Protein AF-0000000077125993 (afdb_homodimer)

Solvent-accessible surface area (backbone atoms only — not comparable to full-atom values): 19735 Å² total; per-residue (Å²): 126,77,88,78,58,48,23,68,82,84,68,57,76,62,86,53,56,65,80,45,75,46,83,75,41,81,55,100,73,42,36,28,30,33,31,35,30,39,44,97,86,65,50,74,44,76,48,52,32,36,39,35,56,23,31,24,35,32,53,35,39,53,91,68,21,32,48,32,28,38,33,70,31,74,58,54,29,46,66,29,71,29,48,43,58,41,70,23,38,55,98,49,50,56,52,58,33,35,45,51,40,39,21,27,71,63,11,33,40,57,77,40,69,43,74,76,48,68,31,36,37,63,49,83,28,31,41,29,41,41,29,35,24,40,30,30,70,57,42,83,53,76,62,50,67,55,97,84,57,70,67,46,72,44,77,38,45,39,91,47,41,62,62,58,32,70,38,79,66,38,36,46,66,34,35,39,51,50,42,50,39,42,74,70,64,73,86,127,75,88,78,56,48,22,68,81,85,68,56,76,62,86,53,57,65,79,46,76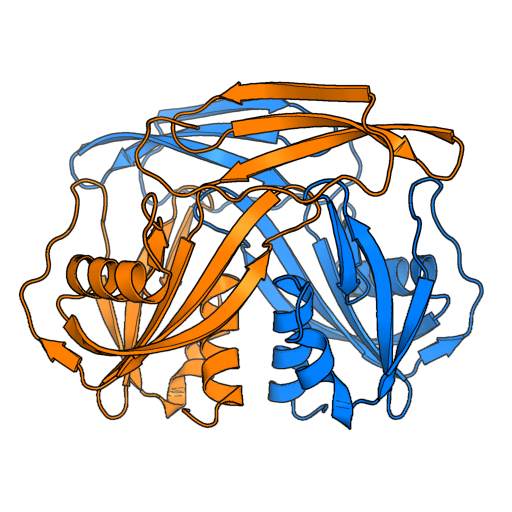,46,81,76,41,83,56,99,72,42,37,28,31,34,32,35,31,40,44,98,86,67,51,74,45,76,49,53,32,36,38,35,56,23,32,23,36,34,51,35,41,52,90,66,22,32,49,31,28,37,34,69,31,75,57,53,29,45,67,29,69,31,48,43,58,44,73,23,38,56,97,49,50,57,52,59,33,34,47,52,39,38,21,28,70,64,11,33,40,56,77,39,69,44,76,77,48,69,31,36,36,64,49,85,28,31,40,30,43,40,29,35,26,40,29,29,69,57,43,83,54,76,60,51,68,54,97,84,56,71,68,48,73,44,77,38,45,39,90,47,42,64,63,57,32,70,39,81,65,38,36,45,67,36,35,39,50,49,42,50,40,42,76,71,64,73,86

Organism: Haloquadratum walsbyi (strain DSM 16790 / HBSQ001) (NCBI:txid362976)

Structure (mmCIF, N/CA/C/O backbone):
data_AF-0000000077125993-model_v1
#
loop_
_entity.id
_entity.type
_entity.pdbx_description
1 polymer 'NUDIX family hydrolase'
#
loop_
_atom_site.group_PDB
_atom_site.id
_atom_site.type_symbol
_atom_site.label_atom_id
_atom_site.label_alt_id
_atom_site.label_comp_id
_atom_site.label_asym_id
_atom_site.label_entity_id
_atom_site.label_seq_id
_atom_site.pdbx_PDB_ins_code
_atom_site.Cartn_x
_atom_site.Cartn_y
_atom_site.Cartn_z
_atom_site.occupancy
_atom_site.B_iso_or_equiv
_atom_site.auth_seq_id
_atom_site.auth_comp_id
_atom_site.auth_asym_id
_atom_site.auth_atom_id
_atom_site.pdbx_PDB_model_num
ATOM 1 N N . MET A 1 1 ? 17.641 -2.154 16.875 1 40.84 1 MET A N 1
ATOM 2 C CA . MET A 1 1 ? 16.422 -1.355 17.031 1 40.84 1 MET A CA 1
ATOM 3 C C . MET A 1 1 ? 16.703 0.111 16.703 1 40.84 1 MET A C 1
ATOM 5 O O . MET A 1 1 ? 17.688 0.68 17.172 1 40.84 1 MET A O 1
ATOM 9 N N . ASN A 1 2 ? 16.25 0.574 15.516 1 52.91 2 ASN A N 1
ATOM 10 C CA . ASN A 1 2 ? 16.562 1.926 15.07 1 52.91 2 ASN A CA 1
ATOM 11 C C . ASN A 1 2 ? 16.234 2.963 16.125 1 52.91 2 ASN A C 1
ATOM 13 O O . ASN A 1 2 ? 15.18 2.875 16.781 1 52.91 2 ASN A O 1
ATOM 17 N N . GLU A 1 3 ? 17.094 3.482 16.812 1 70.12 3 GLU A N 1
ATOM 18 C CA . GLU A 1 3 ? 17.031 4.418 17.938 1 70.12 3 GLU A CA 1
ATOM 19 C C . GLU A 1 3 ? 16.328 5.711 17.516 1 70.12 3 GLU A C 1
ATOM 21 O O . GLU A 1 3 ? 16.547 6.762 18.125 1 70.12 3 GLU A O 1
ATOM 26 N N . ASP A 1 4 ? 15.406 5.656 16.5 1 89.69 4 ASP A N 1
ATOM 27 C CA . ASP A 1 4 ? 14.82 6.898 16.016 1 89.69 4 ASP A CA 1
ATOM 28 C C . ASP A 1 4 ? 13.438 7.121 16.609 1 89.69 4 ASP A C 1
ATOM 30 O O . ASP A 1 4 ? 12.711 8.031 16.203 1 89.69 4 ASP A O 1
ATOM 34 N N . GLY A 1 5 ? 12.992 6.227 17.594 1 95.69 5 GLY A N 1
ATOM 35 C CA . GLY A 1 5 ? 11.742 6.383 18.328 1 95.69 5 GLY A CA 1
ATOM 36 C C . GLY A 1 5 ? 10.531 5.867 17.578 1 95.69 5 GLY A C 1
ATOM 37 O O . GLY A 1 5 ? 9.406 5.984 18.047 1 95.69 5 GLY A O 1
ATOM 38 N N . ARG A 1 6 ? 10.766 5.305 16.516 1 98.12 6 ARG A N 1
ATOM 39 C CA . ARG A 1 6 ? 9.672 4.797 15.68 1 98.12 6 ARG A CA 1
ATOM 40 C C . ARG A 1 6 ? 9.531 3.287 15.828 1 98.12 6 ARG A C 1
ATOM 42 O O . ARG A 1 6 ? 10.5 2.596 16.156 1 98.12 6 ARG A O 1
ATOM 49 N N . ARG A 1 7 ? 8.305 2.789 15.641 1 98.31 7 ARG A N 1
ATOM 50 C CA . ARG A 1 7 ? 8.023 1.36 15.742 1 98.31 7 ARG A CA 1
ATOM 51 C C . ARG A 1 7 ? 8.328 0.649 14.43 1 98.31 7 ARG A C 1
ATOM 53 O O . ARG A 1 7 ? 7.902 1.099 13.359 1 98.31 7 ARG A O 1
ATOM 60 N N . TYR A 1 8 ? 9.086 -0.345 14.484 1 97.94 8 TYR A N 1
ATOM 61 C CA . TYR A 1 8 ? 9.305 -1.291 13.398 1 97.94 8 TYR A CA 1
ATOM 62 C C . TYR A 1 8 ? 8.844 -2.689 13.789 1 97.94 8 TYR A C 1
ATOM 64 O O . TYR A 1 8 ? 8.844 -3.041 14.977 1 97.94 8 TYR A O 1
ATOM 72 N N . GLU A 1 9 ? 8.492 -3.432 12.836 1 97.62 9 GLU A N 1
ATOM 73 C CA . GLU A 1 9 ? 7.902 -4.73 13.148 1 97.62 9 GLU A CA 1
ATOM 74 C C . GLU A 1 9 ? 8.945 -5.844 13.078 1 97.62 9 GLU A C 1
ATOM 76 O O . GLU A 1 9 ? 9.797 -5.844 12.18 1 97.62 9 GLU A O 1
ATOM 81 N N . SER A 1 10 ? 8.789 -6.73 14.039 1 97 10 SER A N 1
ATOM 82 C CA . SER A 1 10 ? 9.609 -7.938 13.969 1 97 10 SER A CA 1
ATOM 83 C C . SER A 1 10 ? 9.055 -8.914 12.93 1 97 10 SER A C 1
ATOM 85 O O . SER A 1 10 ? 7.844 -9 12.727 1 97 10 SER A O 1
ATOM 87 N N . LEU A 1 11 ? 9.961 -9.633 12.328 1 98.12 11 LEU A N 1
ATOM 88 C CA . LEU A 1 11 ? 9.555 -10.633 11.352 1 98.12 11 LEU A CA 1
ATOM 89 C C . LEU A 1 11 ? 9.555 -12.031 11.969 1 98.12 11 LEU A C 1
ATOM 91 O O . LEU A 1 11 ? 10.367 -12.32 12.844 1 98.12 11 LEU A O 1
ATOM 95 N N . SER A 1 12 ? 8.68 -12.875 11.445 1 97.25 12 SER A N 1
ATOM 96 C CA . SER A 1 12 ? 8.648 -14.266 11.883 1 97.25 12 SER A CA 1
ATOM 97 C C . SER A 1 12 ? 9.875 -15.031 11.383 1 97.25 12 SER A C 1
ATOM 99 O O . SER A 1 12 ? 10.625 -14.523 10.547 1 97.25 12 SER A O 1
ATOM 101 N N . ALA A 1 13 ? 10.023 -16.266 11.961 1 98 13 ALA A N 1
ATOM 102 C CA . ALA A 1 13 ? 11.062 -17.141 11.422 1 98 13 ALA A CA 1
ATOM 103 C C . ALA A 1 13 ? 10.82 -17.438 9.945 1 98 13 ALA A C 1
ATOM 105 O O . ALA A 1 13 ? 9.68 -17.672 9.531 1 98 13 ALA A O 1
ATOM 106 N N . PRO A 1 14 ? 11.883 -17.391 9.195 1 98.56 14 PRO A N 1
ATOM 107 C CA . PRO A 1 14 ? 11.695 -17.609 7.762 1 98.56 14 PRO A CA 1
ATOM 108 C C . PRO A 1 14 ? 11.312 -19.047 7.43 1 98.56 14 PRO A C 1
ATOM 110 O O . PRO A 1 14 ? 11.836 -19.984 8.039 1 98.56 14 PRO A O 1
ATOM 113 N N . GLU A 1 15 ? 10.367 -19.203 6.543 1 98.19 15 GLU A N 1
ATOM 114 C CA . GLU A 1 15 ? 10.016 -20.516 6.023 1 98.19 15 GLU A CA 1
ATOM 115 C C . GLU A 1 15 ? 11.078 -21.047 5.066 1 98.19 15 GLU A C 1
ATOM 117 O O . GLU A 1 15 ? 11.32 -22.25 4.996 1 98.19 15 GLU A O 1
ATOM 122 N N . TRP A 1 16 ? 11.594 -20.188 4.238 1 98.5 16 TRP A N 1
ATOM 123 C CA . TRP A 1 16 ? 12.719 -20.484 3.363 1 98.5 16 TRP A CA 1
ATOM 124 C C . TRP A 1 16 ? 14.039 -20.062 3.998 1 98.5 16 TRP A C 1
ATOM 126 O O . TRP A 1 16 ? 14.148 -18.938 4.512 1 98.5 16 TRP A O 1
ATOM 136 N N . PRO A 1 17 ? 15.094 -20.859 3.928 1 98.56 17 PRO A N 1
ATOM 137 C CA . PRO A 1 17 ? 16.375 -20.5 4.555 1 98.56 17 PRO A CA 1
ATOM 138 C C . PRO A 1 17 ? 16.953 -19.188 4.012 1 98.56 17 PRO A C 1
ATOM 140 O O . PRO A 1 17 ? 16.891 -18.938 2.805 1 98.56 17 PRO A O 1
ATOM 143 N N . ILE A 1 18 ? 17.469 -18.406 4.859 1 98.75 18 ILE A N 1
ATOM 144 C CA . ILE A 1 18 ? 18.156 -17.172 4.523 1 98.75 18 ILE A CA 1
ATOM 145 C C . ILE A 1 18 ? 19.656 -17.328 4.797 1 98.75 18 ILE A C 1
ATOM 147 O O . ILE A 1 18 ? 20.062 -17.594 5.93 1 98.75 18 ILE A O 1
ATOM 151 N N . ARG A 1 19 ? 20.422 -17.094 3.834 1 98.62 19 ARG A N 1
ATOM 152 C CA . ARG A 1 19 ? 21.875 -17.25 3.961 1 98.62 19 ARG A CA 1
ATOM 153 C C . ARG A 1 19 ? 22.516 -16.016 4.582 1 98.62 19 ARG A C 1
ATOM 155 O O . ARG A 1 19 ? 23.484 -16.125 5.324 1 98.62 19 ARG A O 1
ATOM 162 N N . GLU A 1 20 ? 22.016 -14.953 4.207 1 98.31 20 GLU A N 1
ATOM 163 C CA . GLU A 1 20 ? 22.453 -13.68 4.777 1 98.31 20 GLU A CA 1
ATOM 164 C C . GLU A 1 20 ? 21.391 -12.602 4.605 1 98.31 20 GLU A C 1
ATOM 166 O O . GLU A 1 20 ? 20.562 -12.672 3.689 1 98.31 20 GLU A O 1
ATOM 171 N N . SER A 1 21 ? 21.359 -11.688 5.469 1 98.06 21 SER A N 1
ATOM 172 C CA . SER A 1 21 ? 20.547 -10.484 5.445 1 98.06 21 SER A CA 1
ATOM 173 C C . SER A 1 21 ? 21.391 -9.227 5.613 1 98.06 21 SER A C 1
ATOM 175 O O . SER A 1 21 ? 22.094 -9.078 6.613 1 98.06 21 SER A O 1
ATOM 177 N N . ILE A 1 22 ? 21.328 -8.32 4.602 1 98.19 22 ILE A N 1
ATOM 178 C CA . ILE A 1 22 ? 22.234 -7.176 4.578 1 98.19 22 ILE A CA 1
ATOM 179 C C . ILE A 1 22 ? 21.438 -5.887 4.414 1 98.19 22 ILE A C 1
ATOM 181 O O . ILE A 1 22 ? 20.656 -5.754 3.479 1 98.19 22 ILE A O 1
ATOM 185 N N . ALA A 1 23 ? 21.594 -4.961 5.363 1 98.06 23 ALA A N 1
ATOM 186 C CA . ALA A 1 23 ? 21.156 -3.58 5.168 1 98.06 23 ALA A CA 1
ATOM 187 C C . ALA A 1 23 ? 22.188 -2.795 4.355 1 98.06 23 ALA A C 1
ATOM 189 O O . ALA A 1 23 ? 23.344 -2.662 4.77 1 98.06 23 ALA A O 1
ATOM 190 N N . GLU A 1 24 ? 21.766 -2.25 3.172 1 97.38 24 GLU A N 1
ATOM 191 C CA . GLU A 1 24 ? 22.719 -1.653 2.24 1 97.38 24 GLU A CA 1
ATOM 192 C C . GLU A 1 24 ? 22.469 -0.157 2.078 1 97.38 24 GLU A C 1
ATOM 194 O O . GLU A 1 24 ? 23.344 0.58 1.628 1 97.38 24 GLU A O 1
ATOM 199 N N . TYR A 1 25 ? 21.375 0.275 2.391 1 98.12 25 TYR A N 1
ATOM 200 C CA . TYR A 1 25 ? 20.953 1.653 2.168 1 98.12 25 TYR A CA 1
ATOM 201 C C . TYR A 1 25 ? 20.219 2.203 3.381 1 98.12 25 TYR A C 1
ATOM 203 O O . TYR A 1 25 ? 19.016 1.967 3.545 1 98.12 25 TYR A O 1
ATOM 211 N N . GLU A 1 26 ? 20.875 2.938 4.215 1 96.88 26 GLU A N 1
ATOM 212 C CA . GLU A 1 26 ? 20.312 3.506 5.438 1 96.88 26 GLU A CA 1
ATOM 213 C C . GLU A 1 26 ? 20.062 5.004 5.281 1 96.88 26 GLU A C 1
ATOM 215 O O . GLU A 1 26 ? 20.984 5.773 5.031 1 96.88 26 GLU A O 1
ATOM 220 N N . THR A 1 27 ? 18.812 5.246 5.406 1 95.5 27 THR A N 1
ATOM 221 C CA . THR A 1 27 ? 18.438 6.648 5.352 1 95.5 27 THR A CA 1
ATOM 222 C C . THR A 1 27 ? 17.828 7.098 6.68 1 95.5 27 THR A C 1
ATOM 224 O O . THR A 1 27 ? 17.719 6.301 7.617 1 95.5 27 THR A O 1
ATOM 227 N N . GLY A 1 28 ? 17.531 8.328 6.855 1 92.31 28 GLY A N 1
ATOM 228 C CA . GLY A 1 28 ? 16.828 8.797 8.039 1 92.31 28 GLY A CA 1
ATOM 229 C C . GLY A 1 28 ? 15.344 8.492 8.008 1 92.31 28 GLY A C 1
ATOM 230 O O . GLY A 1 28 ? 14.648 8.633 9.023 1 92.31 28 GLY A O 1
ATOM 231 N N . TRP A 1 29 ? 14.867 7.938 6.902 1 97.12 29 TRP A N 1
ATOM 232 C CA . TRP A 1 29 ? 13.43 7.73 6.734 1 97.12 29 TRP A CA 1
ATOM 233 C C . TRP A 1 29 ? 13.117 6.25 6.555 1 97.12 29 TRP A C 1
ATOM 235 O O . TRP A 1 29 ? 12.188 5.727 7.18 1 97.12 29 TRP A O 1
ATOM 245 N N . TYR A 1 30 ? 13.891 5.551 5.695 1 98.25 30 TYR A N 1
ATOM 246 C CA . TYR A 1 30 ? 13.742 4.105 5.547 1 98.25 30 TYR A CA 1
ATOM 247 C C . TYR A 1 30 ? 15.094 3.438 5.336 1 98.25 30 TYR A C 1
ATOM 249 O O . TYR A 1 30 ? 16.094 4.105 5.043 1 98.25 30 TYR A O 1
ATOM 257 N N . THR A 1 31 ? 15.094 2.133 5.535 1 98.44 31 THR A N 1
ATOM 258 C CA . THR A 1 31 ? 16.281 1.317 5.289 1 98.44 31 THR A CA 1
ATOM 259 C C . THR A 1 31 ? 16.047 0.359 4.125 1 98.44 31 THR A C 1
ATOM 261 O O . THR A 1 31 ? 14.969 -0.22 4 1 98.44 31 THR A O 1
ATOM 264 N N . GLY A 1 32 ? 17.031 0.232 3.234 1 98.62 32 GLY A N 1
ATOM 265 C CA . GLY A 1 32 ? 17 -0.741 2.154 1 98.62 32 GLY A CA 1
ATOM 266 C C . GLY A 1 32 ? 18.047 -1.822 2.293 1 98.62 32 GLY A C 1
ATOM 267 O O . GLY A 1 32 ? 19.125 -1.583 2.855 1 98.62 32 GLY A O 1
ATOM 268 N N . GLY A 1 33 ? 17.75 -2.975 1.794 1 98.62 33 GLY A N 1
ATOM 269 C CA . GLY A 1 33 ? 18.688 -4.094 1.827 1 98.62 33 GLY A CA 1
ATOM 270 C C . GLY A 1 33 ? 18.188 -5.305 1.061 1 98.62 33 GLY A C 1
ATOM 271 O O . GLY A 1 33 ? 17.359 -5.176 0.16 1 98.62 33 GLY A O 1
ATOM 272 N N . TYR A 1 34 ? 18.812 -6.484 1.339 1 98.75 34 TYR A N 1
ATOM 273 C CA . TYR A 1 34 ? 18.359 -7.723 0.714 1 98.75 34 TYR A CA 1
ATOM 274 C C . TYR A 1 34 ? 18.594 -8.914 1.633 1 98.75 34 TYR A C 1
ATOM 276 O O . TYR A 1 34 ? 19.438 -8.852 2.529 1 98.75 34 TYR A O 1
ATOM 284 N N . ASP A 1 35 ? 17.797 -9.867 1.465 1 98.81 35 ASP A N 1
ATOM 285 C CA . ASP A 1 35 ? 18.047 -11.211 1.972 1 98.81 35 ASP A CA 1
ATOM 286 C C . ASP A 1 35 ? 18.453 -12.156 0.843 1 98.81 35 ASP A C 1
ATOM 288 O O . ASP A 1 35 ? 17.828 -12.164 -0.219 1 98.81 35 ASP A O 1
ATOM 292 N N . ARG A 1 36 ? 19.5 -12.898 1.028 1 98.75 36 ARG A N 1
ATOM 293 C CA . ARG A 1 36 ? 19.797 -14.008 0.13 1 98.75 36 ARG A CA 1
ATOM 294 C C . ARG A 1 36 ? 19.031 -15.266 0.55 1 98.75 36 ARG A C 1
ATOM 296 O O . ARG A 1 36 ? 19.344 -15.859 1.587 1 98.75 36 ARG A O 1
ATOM 303 N N . VAL A 1 37 ? 18.125 -15.656 -0.249 1 98.69 37 VAL A N 1
ATOM 304 C CA . VAL A 1 37 ? 17.141 -16.656 0.146 1 98.69 37 VAL A CA 1
ATOM 305 C C . VAL A 1 37 ? 17.328 -17.922 -0.694 1 98.69 37 VAL A C 1
ATOM 307 O O . VAL A 1 37 ? 17.531 -17.844 -1.908 1 98.69 37 VAL A O 1
ATOM 310 N N . GLU A 1 38 ? 17.328 -19.062 -0.019 1 98.56 38 GLU A N 1
ATOM 311 C CA . GLU A 1 38 ? 17.25 -20.344 -0.727 1 98.56 38 GLU A CA 1
ATOM 312 C C . GLU A 1 38 ? 15.805 -20.688 -1.067 1 98.56 38 GLU A C 1
ATOM 314 O O . GLU A 1 38 ? 15.008 -20.984 -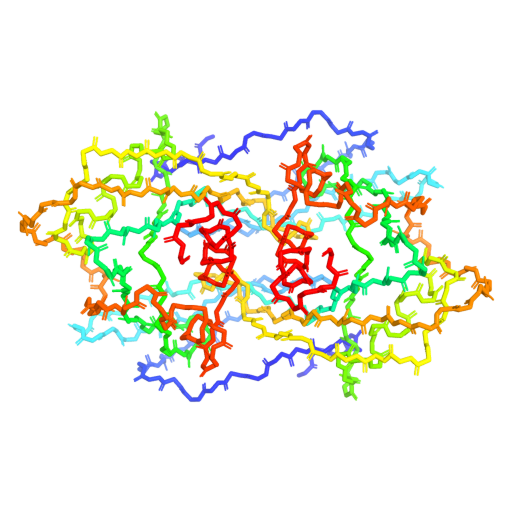0.176 1 98.56 38 GLU A O 1
ATOM 319 N N . GLN A 1 39 ? 15.531 -20.719 -2.324 1 97.94 39 GLN A N 1
ATOM 320 C CA . GLN A 1 39 ? 14.18 -20.984 -2.793 1 97.94 39 GLN A CA 1
ATOM 321 C C . GLN A 1 39 ? 13.867 -22.469 -2.762 1 97.94 39 GLN A C 1
ATOM 323 O O . GLN A 1 39 ? 14.766 -23.297 -2.574 1 97.94 39 GLN A O 1
ATOM 328 N N . PRO A 1 40 ? 12.602 -22.844 -2.869 1 97 40 PRO A N 1
ATOM 329 C CA . PRO A 1 40 ? 12.211 -24.25 -2.793 1 97 40 PRO A CA 1
ATOM 330 C C . PRO A 1 40 ? 12.914 -25.109 -3.842 1 97 40 PRO A C 1
ATOM 332 O O . PRO A 1 40 ? 13.133 -26.297 -3.623 1 97 40 PRO A O 1
ATOM 335 N N . ASP A 1 41 ? 13.305 -24.516 -4.93 1 96.19 41 ASP A N 1
ATOM 336 C CA . ASP A 1 41 ? 13.938 -25.281 -5.996 1 96.19 41 ASP A CA 1
ATOM 337 C C . ASP A 1 41 ? 15.453 -25.359 -5.797 1 96.19 41 ASP A C 1
ATOM 339 O O . ASP A 1 41 ? 16.172 -25.859 -6.66 1 96.19 41 ASP A O 1
ATOM 343 N N . GLY A 1 42 ? 15.93 -24.766 -4.77 1 96.62 42 GLY A N 1
ATOM 344 C CA . GLY A 1 42 ? 17.344 -24.844 -4.426 1 96.62 42 GLY A CA 1
ATOM 345 C C . GLY A 1 42 ? 18.141 -23.656 -4.887 1 96.62 42 GLY A C 1
ATOM 346 O O . GLY A 1 42 ? 19.281 -23.453 -4.441 1 96.62 42 GLY A O 1
ATOM 347 N N . SER A 1 43 ? 17.609 -22.859 -5.766 1 97.19 43 SER A N 1
ATOM 348 C CA . SER A 1 43 ? 18.312 -21.672 -6.219 1 97.19 43 SER A CA 1
ATOM 349 C C . SER A 1 43 ? 18.391 -20.625 -5.113 1 97.19 43 SER A C 1
ATOM 351 O O . SER A 1 43 ? 17.578 -20.625 -4.191 1 97.19 43 SER A O 1
ATOM 353 N N . ILE A 1 44 ? 19.422 -19.844 -5.211 1 97.81 44 ILE A N 1
ATOM 354 C CA . ILE A 1 44 ? 19.594 -18.75 -4.266 1 97.81 44 ILE A CA 1
ATOM 355 C C . ILE A 1 44 ? 19.328 -17.422 -4.973 1 97.81 44 ILE A C 1
ATOM 357 O O . ILE A 1 44 ? 19.844 -17.172 -6.066 1 97.81 44 ILE A O 1
ATOM 361 N N . LYS A 1 45 ? 18.531 -16.609 -4.363 1 97.19 45 LYS A N 1
ATOM 362 C CA . LYS A 1 45 ? 18.156 -15.328 -4.961 1 97.19 45 LYS A CA 1
ATOM 363 C C . LYS A 1 45 ? 18.156 -14.211 -3.922 1 97.19 45 LYS A C 1
ATOM 365 O O . LYS A 1 45 ? 17.797 -14.438 -2.762 1 97.19 45 LYS A O 1
ATOM 370 N N . LYS A 1 46 ? 18.594 -13.016 -4.324 1 97.88 46 LYS A N 1
ATOM 371 C CA . LYS A 1 46 ? 18.453 -11.836 -3.471 1 97.88 46 LYS A CA 1
ATOM 372 C C . LYS A 1 46 ? 17.031 -11.297 -3.508 1 97.88 46 LYS A C 1
ATOM 374 O O . LYS A 1 46 ? 16.5 -10.992 -4.578 1 97.88 46 LYS A O 1
ATOM 379 N N . TYR A 1 47 ? 16.406 -11.273 -2.387 1 98.19 47 TYR A N 1
ATOM 380 C CA . TYR A 1 47 ? 15.141 -10.555 -2.219 1 98.19 47 TYR A CA 1
ATOM 381 C C . TYR A 1 47 ? 15.375 -9.18 -1.597 1 98.19 47 TYR A C 1
ATOM 383 O O . TYR A 1 47 ? 15.641 -9.07 -0.397 1 98.19 47 TYR A O 1
ATOM 391 N N . TYR A 1 48 ? 15.266 -8.172 -2.441 1 98.69 48 TYR A N 1
ATOM 392 C CA . TYR A 1 48 ? 15.484 -6.809 -1.978 1 98.69 48 TYR A CA 1
ATOM 393 C C . TYR A 1 48 ? 14.281 -6.297 -1.197 1 98.69 48 TYR A C 1
ATOM 395 O O . TYR A 1 48 ? 13.133 -6.574 -1.562 1 98.69 48 TYR A O 1
ATOM 403 N N . TRP A 1 49 ? 14.555 -5.562 -0.123 1 98.75 49 TRP A N 1
ATOM 404 C CA . TRP A 1 49 ? 13.492 -5.035 0.727 1 98.75 49 TRP A CA 1
ATOM 405 C C . TRP A 1 49 ? 13.781 -3.594 1.129 1 98.75 49 TRP A C 1
ATOM 407 O O . TRP A 1 49 ? 14.93 -3.148 1.073 1 98.75 49 TRP A O 1
ATOM 417 N N . ALA A 1 50 ? 12.75 -2.854 1.403 1 98.88 50 ALA A N 1
ATOM 418 C CA . ALA A 1 50 ? 12.773 -1.588 2.131 1 98.88 50 ALA A CA 1
ATOM 419 C C . ALA A 1 50 ? 11.977 -1.688 3.43 1 98.88 50 ALA A C 1
ATOM 421 O O . ALA A 1 50 ? 10.906 -2.301 3.463 1 98.88 50 ALA A O 1
ATOM 422 N N . GLU A 1 51 ? 12.508 -1.174 4.465 1 98.75 51 GLU A N 1
ATOM 423 C CA . GLU A 1 51 ? 11.828 -1.178 5.762 1 98.75 51 GLU A CA 1
ATOM 424 C C . GLU A 1 51 ? 11.438 0.235 6.184 1 98.75 51 GLU A C 1
ATOM 426 O O . GLU A 1 51 ? 12.273 1.141 6.195 1 98.75 51 GLU A O 1
ATOM 431 N N . LEU A 1 52 ? 10.227 0.442 6.461 1 98.75 52 LEU A N 1
ATOM 432 C CA . LEU A 1 52 ? 9.633 1.701 6.891 1 98.75 52 LEU A CA 1
ATOM 433 C C . LEU A 1 52 ? 8.906 1.531 8.219 1 98.75 52 LEU A C 1
ATOM 435 O O . LEU A 1 52 ? 8.305 0.485 8.477 1 98.75 52 LEU A O 1
ATOM 439 N N . ALA A 1 53 ? 8.953 2.539 9 1 98.69 53 ALA A N 1
ATOM 440 C CA . ALA A 1 53 ? 8.266 2.506 10.289 1 98.69 53 ALA A CA 1
ATOM 441 C C . ALA A 1 53 ? 6.785 2.197 10.109 1 98.69 53 ALA A C 1
ATOM 443 O O . ALA A 1 53 ? 6.191 2.539 9.086 1 98.69 53 ALA A O 1
ATOM 444 N N . THR A 1 54 ? 6.215 1.569 11.125 1 98.81 54 THR A N 1
ATOM 445 C CA . THR A 1 54 ? 4.789 1.27 11.18 1 98.81 54 THR A CA 1
ATOM 446 C C . THR A 1 54 ? 3.965 2.553 11.141 1 98.81 54 THR A C 1
ATOM 448 O O . THR A 1 54 ? 4.359 3.566 11.727 1 98.81 54 THR A O 1
ATOM 451 N N . ALA A 1 55 ? 2.822 2.529 10.445 1 98.94 55 ALA A N 1
ATOM 452 C CA . ALA A 1 55 ? 1.977 3.715 10.32 1 98.94 55 ALA A CA 1
ATOM 453 C C . ALA A 1 55 ? 0.549 3.416 10.773 1 98.94 55 ALA A C 1
ATOM 455 O O . ALA A 1 55 ? 0.125 2.258 10.781 1 98.94 55 ALA A O 1
ATOM 456 N N . VAL A 1 56 ? -0.127 4.449 11.125 1 98.94 56 VAL A N 1
ATOM 457 C CA . VAL A 1 56 ? -1.552 4.387 11.438 1 98.94 56 VAL A CA 1
ATOM 458 C C . VAL A 1 56 ? -2.318 5.355 10.547 1 98.94 56 VAL A C 1
ATOM 460 O O . VAL A 1 56 ? -1.849 6.465 10.273 1 98.94 56 VAL A O 1
ATOM 463 N N . VAL A 1 57 ? -3.436 4.973 10.039 1 99 57 VAL A N 1
ATOM 464 C CA . VAL A 1 57 ? -4.402 5.777 9.289 1 99 57 VAL A CA 1
ATOM 465 C C . VAL A 1 57 ? -5.699 5.891 10.086 1 99 57 VAL A C 1
ATOM 467 O O . VAL A 1 57 ? -6.18 4.902 10.648 1 99 57 VAL A O 1
ATOM 470 N N . ILE A 1 58 ? -6.305 7.035 10.125 1 99 58 ILE A N 1
ATOM 471 C CA . ILE A 1 58 ? -7.43 7.266 11.023 1 99 58 ILE A CA 1
ATOM 472 C C . ILE A 1 58 ? -8.68 7.605 10.211 1 99 58 ILE A C 1
ATOM 474 O O . ILE A 1 58 ? -8.672 8.539 9.406 1 99 58 ILE A O 1
ATOM 478 N N . ILE A 1 59 ? -9.711 6.836 10.359 1 98.94 59 ILE A N 1
ATOM 479 C CA . ILE A 1 59 ? -11.047 7.188 9.891 1 98.94 59 ILE A CA 1
ATOM 480 C C . ILE A 1 59 ? -11.812 7.906 11.008 1 98.94 59 ILE A C 1
ATOM 482 O O . ILE A 1 59 ? -12.422 7.262 11.859 1 98.94 59 ILE A O 1
ATOM 486 N N . ALA A 1 60 ? -11.773 9.195 10.984 1 98.94 60 ALA A N 1
ATOM 487 C CA . ALA A 1 60 ? -12.398 10.008 12.031 1 98.94 60 ALA A CA 1
ATOM 488 C C . ALA A 1 60 ? -13.773 10.492 11.594 1 98.94 60 ALA A C 1
ATOM 490 O O . ALA A 1 60 ? -13.891 11.289 10.656 1 98.94 60 ALA A O 1
ATOM 491 N N . ILE A 1 61 ? -14.758 10.039 12.234 1 98.12 61 ILE A N 1
ATOM 492 C CA . ILE A 1 61 ? -16.125 10.391 11.883 1 98.12 61 ILE A CA 1
ATOM 493 C C . ILE A 1 61 ? -16.703 11.344 12.922 1 98.12 61 ILE A C 1
ATOM 495 O O . ILE A 1 61 ? -16.781 11.008 14.102 1 98.12 61 ILE A O 1
ATOM 499 N N . ALA A 1 62 ? -16.969 12.508 12.531 1 93 62 ALA A N 1
ATOM 500 C CA . ALA A 1 62 ? -17.625 13.547 13.32 1 93 62 ALA A CA 1
ATOM 501 C C . ALA A 1 62 ? -19.047 13.797 12.812 1 93 62 ALA A C 1
ATOM 503 O O . ALA A 1 62 ? -19.25 14.508 11.828 1 93 62 ALA A O 1
ATOM 504 N N . ASP A 1 63 ? -20.047 13.273 13.555 1 87.94 63 ASP A N 1
ATOM 505 C CA . ASP A 1 63 ? -21.453 13.406 13.148 1 87.94 63 ASP A CA 1
ATOM 506 C C . ASP A 1 63 ? -21.672 12.82 11.758 1 87.94 63 ASP A C 1
ATOM 508 O O . ASP A 1 63 ? -21.5 11.617 11.555 1 87.94 63 ASP A O 1
ATOM 512 N N . ASP A 1 64 ? -21.875 13.609 10.742 1 94 64 ASP A N 1
ATOM 513 C CA . ASP A 1 64 ? -22.203 13.078 9.422 1 94 64 ASP A CA 1
ATOM 514 C C . ASP A 1 64 ? -21.094 13.375 8.414 1 94 64 ASP A C 1
ATOM 516 O O . ASP A 1 64 ? -21.359 13.516 7.219 1 94 64 ASP A O 1
ATOM 520 N N . SER A 1 65 ? -19.859 13.484 9 1 98.25 65 SER A N 1
ATOM 521 C CA . SER A 1 65 ? -18.734 13.773 8.117 1 98.25 65 SER A CA 1
ATOM 522 C C . SER A 1 65 ? -17.5 13 8.539 1 98.25 65 SER A C 1
ATOM 524 O O . SER A 1 65 ? -17.391 12.539 9.68 1 98.25 65 SER A O 1
ATOM 526 N N . ILE A 1 66 ? -16.656 12.844 7.621 1 98.75 66 ILE A N 1
ATOM 527 C CA . ILE A 1 66 ? -15.344 12.25 7.859 1 98.75 66 ILE A CA 1
ATOM 528 C C . ILE A 1 66 ? -14.266 13.32 7.699 1 98.75 66 ILE A C 1
ATOM 530 O O . ILE A 1 66 ? -14.32 14.133 6.773 1 98.75 66 ILE A O 1
ATOM 534 N N . ILE A 1 67 ? -13.266 13.312 8.555 1 98.75 67 ILE A N 1
ATOM 535 C CA . ILE A 1 67 ? -12.188 14.297 8.531 1 98.75 67 ILE A CA 1
ATOM 536 C C . ILE A 1 67 ? -11.102 13.844 7.555 1 98.75 67 ILE A C 1
ATOM 538 O O . ILE A 1 67 ? -10.562 12.742 7.688 1 98.75 67 ILE A O 1
ATOM 542 N N . PHE A 1 68 ? -10.852 14.641 6.57 1 98.81 68 PHE A N 1
ATOM 543 C CA . PHE A 1 68 ? -9.758 14.477 5.625 1 98.81 68 PHE A CA 1
ATOM 544 C C . PHE A 1 68 ? -8.711 15.57 5.812 1 98.81 68 PHE A C 1
ATOM 546 O O . PHE A 1 68 ? -8.984 16.594 6.461 1 98.81 68 PHE A O 1
ATOM 553 N N . VAL A 1 69 ? -7.547 15.336 5.301 1 98.75 69 VAL A N 1
ATOM 554 C CA . VAL A 1 69 ? -6.527 16.375 5.172 1 98.75 69 VAL A CA 1
ATOM 555 C C . VAL A 1 69 ? -6.066 16.469 3.719 1 98.75 69 VAL A C 1
ATOM 557 O O . VAL A 1 69 ? -6 15.453 3.016 1 98.75 69 VAL A O 1
ATOM 560 N N . GLU A 1 70 ? -5.855 17.641 3.262 1 98.62 70 GLU A N 1
ATOM 561 C CA . GLU A 1 70 ? -5.23 17.875 1.963 1 98.62 70 GLU A CA 1
ATOM 562 C C . GLU A 1 70 ? -3.742 18.172 2.113 1 98.62 70 GLU A C 1
ATOM 564 O O . GLU A 1 70 ? -3.357 19.078 2.855 1 98.62 70 GLU A O 1
ATOM 569 N N . GLN A 1 71 ? -2.951 17.422 1.482 1 97.75 71 GLN A N 1
ATOM 570 C CA . GLN A 1 71 ? -1.506 17.516 1.664 1 97.75 71 GLN A CA 1
ATOM 571 C C . GLN A 1 71 ? -0.766 17.188 0.369 1 97.75 71 GLN A C 1
ATOM 573 O O . GLN A 1 71 ? -1.148 16.266 -0.358 1 97.75 71 GLN A O 1
ATOM 578 N N . TYR A 1 72 ? 0.295 17.953 0.13 1 98.5 72 TYR A N 1
ATOM 579 C CA . TYR A 1 72 ? 1.204 17.672 -0.975 1 98.5 72 TYR A CA 1
ATOM 580 C C . TYR A 1 72 ? 2.182 16.562 -0.604 1 98.5 72 TYR A C 1
ATOM 582 O O . TYR A 1 72 ? 2.789 16.594 0.467 1 98.5 72 TYR A O 1
ATOM 590 N N . ARG A 1 73 ? 2.305 15.586 -1.453 1 98.19 73 ARG A N 1
ATOM 591 C CA . ARG A 1 73 ? 3.244 14.477 -1.292 1 98.19 73 ARG A CA 1
ATOM 592 C C . ARG A 1 73 ? 4.422 14.617 -2.254 1 98.19 73 ARG A C 1
ATOM 594 O O . ARG A 1 73 ? 4.336 14.195 -3.41 1 98.19 73 ARG A O 1
ATOM 601 N N . PRO A 1 74 ? 5.539 15.086 -1.773 1 98.31 74 PRO A N 1
ATOM 602 C CA . PRO A 1 74 ? 6.68 15.305 -2.664 1 98.31 74 PRO A CA 1
ATOM 603 C C . PRO A 1 74 ? 7.133 14.031 -3.373 1 98.31 74 PRO A C 1
ATOM 605 O O . PRO A 1 74 ? 7.566 14.086 -4.527 1 98.31 74 PRO A O 1
ATOM 608 N N . THR A 1 75 ? 7.031 12.914 -2.736 1 98.38 75 THR A N 1
ATOM 609 C CA . THR A 1 75 ? 7.492 11.633 -3.262 1 98.38 75 THR A CA 1
ATOM 610 C C . THR A 1 75 ? 6.859 11.352 -4.621 1 98.38 75 THR A C 1
ATOM 612 O O . THR A 1 75 ? 7.535 10.883 -5.539 1 98.38 75 THR A O 1
ATOM 615 N N . ILE A 1 76 ? 5.598 11.68 -4.746 1 98.69 76 ILE A N 1
ATOM 616 C CA . ILE A 1 76 ? 4.895 11.383 -5.988 1 98.69 76 ILE A CA 1
ATOM 617 C C . ILE A 1 76 ? 4.477 12.688 -6.664 1 98.69 76 ILE A C 1
ATOM 619 O O . ILE A 1 76 ? 3.801 12.664 -7.699 1 98.69 76 ILE A O 1
ATOM 623 N N . ARG A 1 77 ? 4.703 13.797 -6.094 1 98.56 77 ARG A N 1
ATOM 624 C CA . ARG A 1 77 ? 4.508 15.148 -6.602 1 98.56 77 ARG A CA 1
ATOM 625 C C . ARG A 1 77 ? 3.037 15.414 -6.906 1 98.56 77 ARG A C 1
ATOM 627 O O . ARG A 1 77 ? 2.705 15.977 -7.953 1 98.56 77 ARG A O 1
ATOM 634 N N . GLU A 1 78 ? 2.18 15 -6.023 1 98.62 78 GLU A N 1
ATOM 635 C CA . GLU A 1 78 ? 0.746 15.25 -6.117 1 98.62 78 GLU A CA 1
ATOM 636 C C . GLU A 1 78 ? 0.179 15.727 -4.781 1 98.62 78 GLU A C 1
ATOM 638 O O . GLU A 1 78 ? 0.629 15.281 -3.723 1 98.62 78 GLU A O 1
ATOM 643 N N . THR A 1 79 ? -0.809 16.594 -4.871 1 98.5 79 THR A N 1
ATOM 644 C CA . THR A 1 79 ? -1.63 16.938 -3.715 1 98.5 79 THR A CA 1
ATOM 645 C C . THR A 1 79 ? -2.826 15.992 -3.605 1 98.5 79 THR A C 1
ATOM 647 O O . THR A 1 79 ? -3.568 15.812 -4.57 1 98.5 79 THR A O 1
ATOM 650 N N . HIS A 1 80 ? -2.961 15.359 -2.467 1 98.5 80 HIS A N 1
ATOM 651 C CA . HIS A 1 80 ? -4.043 14.406 -2.248 1 98.5 80 HIS A CA 1
ATOM 652 C C . HIS A 1 80 ? -4.973 14.875 -1.134 1 98.5 80 HIS A C 1
ATOM 654 O O . HIS A 1 80 ? -4.527 15.508 -0.173 1 98.5 80 HIS A O 1
ATOM 660 N N . LEU A 1 81 ? -6.262 14.633 -1.316 1 98.75 81 LEU A N 1
ATOM 661 C CA . LEU A 1 81 ? -7.199 14.594 -0.198 1 98.75 81 LEU A CA 1
ATOM 662 C C . LEU A 1 81 ? -7.195 13.219 0.468 1 98.75 81 LEU A C 1
ATOM 664 O O . LEU A 1 81 ? -7.648 12.242 -0.124 1 98.75 81 LEU A O 1
ATOM 668 N N . GLU A 1 82 ? -6.613 13.148 1.678 1 98.75 82 GLU A N 1
ATOM 669 C CA . GLU A 1 82 ? -6.34 11.836 2.26 1 98.75 82 GLU A CA 1
ATOM 670 C C . GLU A 1 82 ? -6.805 11.773 3.709 1 98.75 82 GLU A C 1
ATOM 672 O O . GLU A 1 82 ? -7.156 12.789 4.305 1 98.75 82 GLU A O 1
ATOM 677 N N . LEU A 1 83 ? -6.883 10.602 4.254 1 98.94 83 LEU A N 1
ATOM 678 C CA . LEU A 1 83 ? -7.164 10.422 5.676 1 98.94 83 LEU A CA 1
ATOM 679 C C . LEU A 1 83 ? -5.961 10.828 6.523 1 98.94 83 LEU A C 1
ATOM 681 O O . LEU A 1 83 ? -4.812 10.648 6.102 1 98.94 83 LEU A O 1
ATOM 685 N N . PRO A 1 84 ? -6.219 11.438 7.719 1 98.81 84 PRO A N 1
ATOM 686 C CA . PRO A 1 84 ? -5.078 11.68 8.609 1 98.81 84 PRO A CA 1
ATOM 687 C C . PRO A 1 84 ? -4.301 10.406 8.93 1 98.81 84 PRO A C 1
ATOM 689 O O . PRO A 1 84 ? -4.891 9.328 9.039 1 98.81 84 PRO A O 1
ATOM 692 N N . ALA A 1 85 ? -3.055 10.539 9.086 1 98.81 85 ALA A N 1
ATOM 693 C CA . ALA A 1 85 ? -2.176 9.391 9.305 1 98.81 85 ALA A CA 1
ATOM 694 C C . ALA A 1 85 ? -0.852 9.828 9.922 1 98.81 85 ALA A C 1
ATOM 696 O O . ALA A 1 85 ? -0.533 11.016 9.953 1 98.81 85 ALA A O 1
ATOM 697 N N . GLY A 1 86 ? -0.061 8.828 10.391 1 98.25 86 GLY A N 1
ATOM 698 C CA . GLY A 1 86 ? 1.263 9.125 10.914 1 98.25 86 GLY A CA 1
ATOM 699 C C . GLY A 1 86 ? 2.01 7.895 11.383 1 98.25 86 GLY A C 1
ATOM 700 O O . GLY A 1 86 ? 1.477 6.781 11.336 1 98.25 86 GLY A O 1
ATOM 701 N N . VAL A 1 87 ? 3.199 8.133 11.781 1 98.12 87 VAL A N 1
ATOM 702 C CA . VAL A 1 87 ? 4.086 7.066 12.234 1 98.12 87 VAL A CA 1
ATOM 703 C C . VAL A 1 87 ? 3.67 6.609 13.633 1 98.12 87 VAL A C 1
ATOM 705 O O . VAL A 1 87 ? 3.316 7.43 14.477 1 98.12 87 VAL A O 1
ATOM 708 N N . VAL A 1 88 ? 3.727 5.305 13.836 1 98.88 88 VAL A N 1
ATOM 709 C CA . VAL A 1 88 ? 3.553 4.742 15.172 1 98.88 88 VAL A CA 1
ATOM 710 C C . VAL A 1 88 ? 4.887 4.746 15.914 1 98.88 88 VAL A C 1
ATOM 712 O O . VAL A 1 88 ? 5.902 4.281 15.383 1 98.88 88 VAL A O 1
ATOM 715 N N . GLU A 1 89 ? 4.906 5.281 17.094 1 98.38 89 GLU A N 1
ATOM 716 C CA . GLU A 1 89 ? 6.137 5.344 17.891 1 98.38 89 GLU A CA 1
ATOM 717 C C . GLU A 1 89 ? 6.406 4.02 18.594 1 98.38 89 GLU A C 1
ATOM 719 O O . GLU A 1 89 ? 5.508 3.188 18.734 1 98.38 89 GLU A O 1
ATOM 724 N N . THR A 1 90 ? 7.613 3.898 19.047 1 97.75 90 THR A N 1
ATOM 725 C CA . THR A 1 90 ? 8.023 2.686 19.75 1 97.75 90 THR A CA 1
ATOM 726 C C . THR A 1 90 ? 7.105 2.41 20.938 1 97.75 90 THR A C 1
ATOM 728 O O . THR A 1 90 ? 6.785 3.318 21.703 1 97.75 90 THR A O 1
ATOM 731 N N . ASN A 1 91 ? 6.562 1.156 21.109 1 96.81 91 ASN A N 1
ATOM 732 C CA . ASN A 1 91 ? 5.723 0.667 22.188 1 96.81 91 ASN A CA 1
ATOM 733 C C . ASN A 1 91 ? 4.344 1.326 22.172 1 96.81 91 ASN A C 1
ATOM 735 O O . ASN A 1 91 ? 3.631 1.309 23.172 1 96.81 91 ASN A O 1
ATOM 739 N N . GLU A 1 92 ? 4.039 1.923 21.141 1 98.31 92 GLU A N 1
ATOM 740 C CA . GLU A 1 92 ? 2.738 2.568 20.984 1 98.31 92 GLU A CA 1
ATOM 741 C C . GLU A 1 92 ? 1.766 1.673 20.219 1 98.31 92 GLU A C 1
ATOM 743 O O . GLU A 1 92 ? 2.141 1.045 19.234 1 98.31 92 GLU A O 1
ATOM 748 N N . SER A 1 93 ? 0.517 1.56 20.703 1 98.81 93 SER A N 1
ATOM 749 C CA . SER A 1 93 ? -0.511 0.841 19.953 1 98.81 93 SER A CA 1
ATOM 750 C C . SER A 1 93 ? -1.002 1.658 18.766 1 98.81 93 SER A C 1
ATOM 752 O O . SER A 1 93 ? -0.771 2.867 18.703 1 98.81 93 SER A O 1
ATOM 754 N N . PHE A 1 94 ? -1.687 1.027 17.891 1 98.94 94 PHE A N 1
ATOM 755 C CA . PHE A 1 94 ? -2.281 1.732 16.75 1 98.94 94 PHE A CA 1
ATOM 756 C C . PHE A 1 94 ? -3.295 2.766 17.234 1 98.94 94 PHE A C 1
ATOM 758 O O . PHE A 1 94 ? -3.334 3.887 16.719 1 98.94 94 PHE A O 1
ATOM 765 N N . THR A 1 95 ? -4.117 2.424 18.234 1 98.94 95 THR A N 1
ATOM 766 C CA . THR A 1 95 ? -5.145 3.344 18.703 1 98.94 95 THR A CA 1
ATOM 767 C C . THR A 1 95 ? -4.52 4.547 19.406 1 98.94 95 THR A C 1
ATOM 769 O O . THR A 1 95 ? -4.969 5.68 19.219 1 98.94 95 THR A O 1
ATOM 772 N N . SER A 1 96 ? -3.461 4.309 20.188 1 98.88 96 SER A N 1
ATOM 773 C CA . SER A 1 96 ? -2.775 5.422 20.844 1 98.88 96 SER A CA 1
ATOM 774 C C . SER A 1 96 ? -2.129 6.348 19.812 1 98.88 96 SER A C 1
ATOM 776 O O . SER A 1 96 ? -2.215 7.57 19.938 1 98.88 96 SER A O 1
ATOM 778 N N . ALA A 1 97 ? -1.469 5.766 18.844 1 98.88 97 ALA A N 1
ATOM 779 C CA . ALA A 1 97 ? -0.873 6.555 17.766 1 98.88 97 ALA A CA 1
ATOM 780 C C . ALA A 1 97 ? -1.938 7.336 17 1 98.88 97 ALA A C 1
ATOM 782 O O . ALA A 1 97 ? -1.748 8.516 16.688 1 98.88 97 ALA A O 1
ATOM 783 N N . GLY A 1 98 ? -3.086 6.645 16.688 1 98.88 98 GLY A N 1
ATOM 784 C CA . GLY A 1 98 ? -4.18 7.309 16 1 98.88 98 GLY A CA 1
ATOM 785 C C . GLY A 1 98 ? -4.715 8.516 16.75 1 98.88 98 GLY A C 1
ATOM 786 O O . GLY A 1 98 ? -4.969 9.562 16.156 1 98.88 98 GLY A O 1
ATOM 787 N N . LYS A 1 99 ? -4.859 8.32 18.031 1 98.69 99 LYS A N 1
ATOM 788 C CA . LYS A 1 99 ? -5.32 9.422 18.875 1 98.69 99 LYS A CA 1
ATOM 789 C C . LYS A 1 99 ? -4.363 10.609 18.797 1 98.69 99 LYS A C 1
ATOM 791 O O . LYS A 1 99 ? -4.789 11.75 18.609 1 98.69 99 LYS A O 1
ATOM 796 N N . ARG A 1 100 ? -3.109 10.352 18.969 1 98.19 100 ARG A N 1
ATOM 797 C CA . ARG A 1 100 ? -2.084 11.391 18.969 1 98.19 100 ARG A CA 1
ATOM 798 C C . ARG A 1 100 ? -2.014 12.094 17.625 1 98.19 100 ARG A C 1
ATOM 800 O O . ARG A 1 100 ? -2.082 13.32 17.547 1 98.19 100 ARG A O 1
ATOM 807 N N . GLU A 1 101 ? -1.927 11.367 16.516 1 98.56 101 GLU A N 1
ATOM 808 C CA . GLU A 1 101 ? -1.774 11.922 15.172 1 98.56 101 GLU A CA 1
ATOM 809 C C . GLU A 1 101 ? -3.018 12.703 14.75 1 98.56 101 GLU A C 1
ATOM 811 O O . GLU A 1 101 ? -2.912 13.734 14.086 1 98.56 101 GLU A O 1
ATOM 816 N N . LEU A 1 102 ? -4.191 12.156 15.102 1 98.69 102 LEU A N 1
ATOM 817 C CA . LEU A 1 102 ? -5.43 12.867 14.797 1 98.69 102 LEU A CA 1
ATOM 818 C C . LEU A 1 102 ? -5.43 14.258 15.422 1 98.69 102 LEU A C 1
ATOM 820 O O . LEU A 1 102 ? -5.73 15.25 14.758 1 98.69 102 LEU A O 1
ATOM 824 N N . ARG A 1 103 ? -5.098 14.305 16.672 1 98.06 103 ARG A N 1
ATOM 825 C CA . ARG A 1 103 ? -5.066 15.57 17.391 1 98.06 103 ARG A CA 1
ATOM 826 C C . ARG A 1 103 ? -4.059 16.531 16.766 1 98.06 103 ARG A C 1
ATOM 828 O O . ARG A 1 103 ? -4.375 17.688 16.5 1 98.06 103 ARG A O 1
ATOM 835 N N . GLU A 1 104 ? -2.875 16.094 16.516 1 98 104 GLU A N 1
ATOM 836 C CA . GLU A 1 104 ? -1.802 16.922 15.977 1 98 104 GLU A CA 1
ATOM 837 C C . GLU A 1 104 ? -2.164 17.484 14.602 1 98 104 GLU A C 1
ATOM 839 O O . GLU A 1 104 ? -1.978 18.672 14.336 1 98 104 GLU A O 1
ATOM 844 N N . GLU A 1 105 ? -2.736 16.672 13.758 1 98.06 105 GLU A N 1
ATOM 845 C CA . GLU A 1 105 ? -2.92 17.047 12.359 1 98.06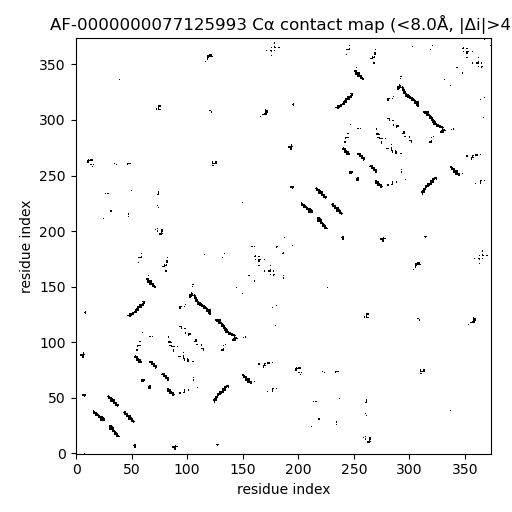 105 GLU A CA 1
ATOM 846 C C . GLU A 1 105 ? -4.234 17.797 12.156 1 98.06 105 GLU A C 1
ATOM 848 O O . GLU A 1 105 ? -4.348 18.641 11.258 1 98.06 105 GLU A O 1
ATOM 853 N N . THR A 1 106 ? -5.246 17.453 12.953 1 98.06 106 THR A N 1
ATOM 854 C CA . THR A 1 106 ? -6.578 17.906 12.555 1 98.06 106 THR A CA 1
ATOM 855 C C . THR A 1 106 ? -7.203 18.766 13.648 1 98.06 106 THR A C 1
ATOM 857 O O . THR A 1 106 ? -8.211 19.438 13.422 1 98.06 106 THR A O 1
ATOM 860 N N . GLY A 1 107 ? -6.668 18.75 14.875 1 97.38 107 GLY A N 1
ATOM 861 C CA . GLY A 1 107 ? -7.246 19.5 15.984 1 97.38 107 GLY A CA 1
ATOM 862 C C . GLY A 1 107 ? -8.492 18.859 16.547 1 97.38 107 GLY A C 1
ATOM 863 O O . GLY A 1 107 ? -9.375 19.547 17.062 1 97.38 107 GLY A O 1
ATOM 864 N N . PHE A 1 108 ? -8.617 17.516 16.375 1 97.5 108 PHE A N 1
ATOM 865 C CA . PHE A 1 108 ? -9.703 16.766 17 1 97.5 108 PHE A CA 1
ATOM 866 C C . PHE A 1 108 ? -9.164 15.703 17.938 1 97.5 108 PHE A C 1
ATOM 868 O O . PHE A 1 108 ? -8.125 15.094 17.672 1 97.5 108 PHE A O 1
ATOM 875 N N . GLU A 1 109 ? -9.867 15.539 18.938 1 97.5 109 GLU A N 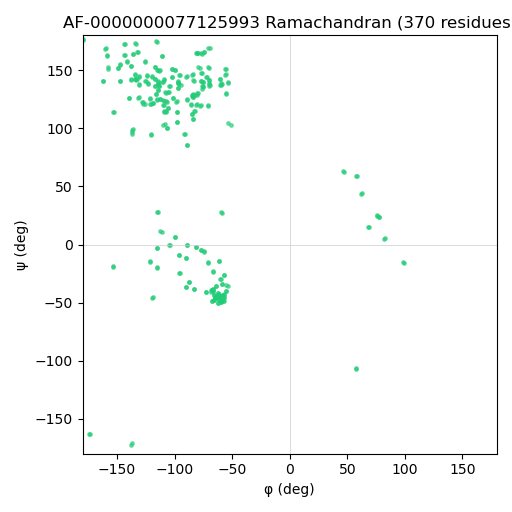1
ATOM 876 C CA . GLU A 1 109 ? -9.625 14.422 19.859 1 97.5 109 GLU A CA 1
ATOM 877 C C . GLU A 1 109 ? -10.781 13.438 19.844 1 97.5 109 GLU A C 1
ATOM 879 O O . GLU A 1 109 ? -11.945 13.836 19.781 1 97.5 109 GLU A O 1
ATOM 884 N N . ALA A 1 110 ? -10.469 12.188 19.891 1 98.12 110 ALA A N 1
ATOM 885 C CA . ALA A 1 110 ? -11.5 11.156 19.875 1 98.12 110 ALA A CA 1
ATOM 886 C C . ALA A 1 110 ? -11.602 10.477 21.234 1 98.12 110 ALA A C 1
ATOM 888 O O . ALA A 1 110 ? -10.594 10.219 21.891 1 98.12 110 ALA A O 1
ATOM 889 N N . ASN A 1 111 ? -12.758 10.172 21.625 1 97.19 111 ASN A N 1
ATOM 890 C CA . ASN A 1 111 ? -12.977 9.438 22.875 1 97.19 111 ASN A CA 1
ATOM 891 C C . ASN A 1 111 ? -13.117 7.938 22.609 1 97.19 111 ASN A C 1
ATOM 893 O O . ASN A 1 111 ? -12.984 7.129 23.531 1 97.19 111 ASN A O 1
ATOM 897 N N . ASN A 1 112 ? -13.5 7.602 21.469 1 98.06 112 ASN A N 1
ATOM 898 C CA . ASN A 1 112 ? -13.641 6.203 21.078 1 98.06 112 ASN A CA 1
ATOM 899 C C . ASN A 1 112 ? -12.758 5.871 19.875 1 98.06 112 ASN A C 1
ATOM 901 O O . ASN A 1 112 ? -12.891 6.488 18.812 1 98.06 112 ASN A O 1
ATOM 905 N N . LEU A 1 113 ? -11.875 4.938 20.062 1 98.75 113 LEU A N 1
ATOM 906 C CA . LEU A 1 113 ? -11.008 4.473 18.984 1 98.75 113 LEU A CA 1
ATOM 907 C C . LEU A 1 113 ? -11.016 2.949 18.906 1 98.75 113 LEU A C 1
ATOM 909 O O . LEU A 1 113 ? -11.008 2.264 19.922 1 98.75 113 LEU A O 1
ATOM 913 N N . LEU A 1 114 ? -11.07 2.457 17.719 1 98.69 114 LEU A N 1
ATOM 914 C CA . LEU A 1 114 ? -11.125 1.022 17.469 1 98.69 114 LEU A CA 1
ATOM 915 C C . LEU A 1 114 ? -10.25 0.653 16.281 1 98.69 114 LEU A C 1
ATOM 917 O O . LEU A 1 114 ? -10.344 1.277 15.219 1 98.69 114 LEU A O 1
ATOM 921 N N . LEU A 1 115 ? -9.336 -0.285 16.438 1 98.88 115 LEU A N 1
ATOM 922 C CA . LEU A 1 115 ? -8.562 -0.812 15.312 1 98.88 115 LEU A CA 1
ATOM 923 C C . LEU A 1 115 ? -9.438 -1.67 14.406 1 98.88 115 LEU A C 1
ATOM 925 O O . LEU A 1 115 ? -9.992 -2.686 14.844 1 98.88 115 LEU A O 1
ATOM 929 N N . LEU A 1 116 ? -9.602 -1.33 13.156 1 98.81 116 LEU A N 1
ATOM 930 C CA . LEU A 1 116 ? -10.445 -2.061 12.211 1 98.81 116 LEU A CA 1
ATOM 931 C C . LEU A 1 116 ? -9.641 -3.135 11.484 1 98.81 116 LEU A C 1
ATOM 933 O O . LEU A 1 116 ? -10.18 -4.18 11.117 1 98.81 116 LEU A O 1
ATOM 937 N N . GLN A 1 117 ? -8.414 -2.832 11.195 1 98.88 117 GLN A N 1
ATOM 938 C CA . GLN A 1 117 ? -7.555 -3.664 10.359 1 98.88 117 GLN A CA 1
ATOM 939 C C . GLN A 1 117 ? -6.082 -3.307 10.555 1 98.88 117 GLN A C 1
ATOM 941 O O . GLN A 1 117 ? -5.746 -2.145 10.789 1 98.88 117 GLN A O 1
ATOM 946 N N . ASP A 1 118 ? -5.215 -4.172 10.586 1 98.69 118 ASP A N 1
ATOM 947 C CA . ASP A 1 118 ? -3.791 -3.951 10.359 1 98.69 118 ASP A CA 1
ATOM 948 C C . ASP A 1 118 ? -3.232 -4.965 9.359 1 98.69 118 ASP A C 1
ATOM 950 O O . ASP A 1 118 ? -3.693 -6.105 9.305 1 98.69 118 ASP A O 1
ATOM 954 N N . LEU A 1 119 ? -2.361 -4.621 8.562 1 98.88 119 LEU A N 1
ATOM 955 C CA . LEU A 1 119 ? -1.899 -5.426 7.441 1 98.88 119 LEU A CA 1
ATOM 956 C C . LEU A 1 119 ? -0.511 -4.988 6.988 1 98.88 119 LEU A C 1
ATOM 958 O O . LEU A 1 119 ? -0.034 -3.922 7.383 1 98.88 119 LEU A O 1
ATOM 962 N N . TRP A 1 120 ? 0.179 -5.848 6.234 1 98.88 120 TRP A N 1
ATOM 963 C CA . TRP A 1 120 ? 1.438 -5.512 5.578 1 98.88 120 TRP A CA 1
ATOM 964 C C . TRP A 1 120 ? 1.189 -4.797 4.254 1 98.88 120 TRP A C 1
ATOM 966 O O . TRP A 1 120 ? 0.29 -5.172 3.5 1 98.88 120 TRP A O 1
ATOM 976 N N . CYS A 1 121 ? 2.021 -3.777 3.945 1 98.94 121 CYS A N 1
ATOM 977 C CA . CYS A 1 121 ? 1.857 -2.99 2.729 1 98.94 121 CYS A CA 1
ATOM 978 C C . CYS A 1 121 ? 2.893 -3.383 1.682 1 98.94 121 CYS A C 1
ATOM 980 O O . CYS A 1 121 ? 4.074 -3.533 1.996 1 98.94 121 CYS A O 1
ATOM 982 N N . SER A 1 122 ? 2.404 -3.52 0.381 1 98.88 122 SER A N 1
ATOM 983 C CA . SER A 1 122 ? 3.307 -3.725 -0.747 1 98.88 122 SER A CA 1
ATOM 984 C C . SER A 1 122 ? 4.344 -4.797 -0.436 1 98.88 122 SER A C 1
ATOM 986 O O . SER A 1 122 ? 5.547 -4.555 -0.56 1 98.88 122 SER A O 1
ATOM 988 N N . THR A 1 123 ? 3.912 -5.984 -0.206 1 98.62 123 THR A N 1
ATOM 989 C CA . THR A 1 123 ? 4.691 -7.027 0.452 1 98.62 123 THR A CA 1
ATOM 990 C C . THR A 1 123 ? 5.754 -7.582 -0.489 1 98.62 123 THR A C 1
ATOM 992 O O . THR A 1 123 ? 6.629 -8.344 -0.067 1 98.62 123 THR A O 1
ATOM 995 N N . GLY A 1 124 ? 5.762 -7.184 -1.697 1 97.38 124 GLY A N 1
ATOM 996 C CA . GLY A 1 124 ? 6.809 -7.613 -2.611 1 97.38 124 GLY A CA 1
ATOM 997 C C . GLY A 1 124 ? 8.156 -6.984 -2.309 1 97.38 124 GLY A C 1
ATOM 998 O O . GLY A 1 124 ? 9.188 -7.465 -2.779 1 97.38 124 GLY A O 1
ATOM 999 N N . MET A 1 125 ? 8.078 -5.938 -1.494 1 98.19 125 MET A N 1
ATOM 1000 C CA . MET A 1 125 ? 9.367 -5.309 -1.23 1 98.19 125 MET A CA 1
ATOM 1001 C C . MET A 1 125 ? 9.359 -4.598 0.12 1 98.19 125 MET A C 1
ATOM 1003 O O . MET A 1 125 ? 10.422 -4.281 0.663 1 98.19 125 MET A O 1
ATOM 1007 N N . LEU A 1 126 ? 8.289 -4.289 0.675 1 98.81 126 LEU A N 1
ATOM 1008 C CA . LEU A 1 126 ? 8.203 -3.344 1.783 1 98.81 126 LEU A CA 1
ATOM 1009 C C . LEU A 1 126 ? 7.934 -4.07 3.098 1 98.81 126 LEU A C 1
ATOM 1011 O O . LEU A 1 126 ? 7.008 -4.879 3.188 1 98.81 126 LEU A O 1
ATOM 1015 N N . ARG A 1 127 ? 8.781 -3.891 4.059 1 98.81 127 ARG A N 1
ATOM 1016 C CA . ARG A 1 127 ? 8.531 -4.211 5.461 1 98.81 127 ARG A CA 1
ATOM 1017 C C . ARG A 1 127 ? 7.902 -3.029 6.191 1 98.81 127 ARG A C 1
ATOM 1019 O O . ARG A 1 127 ? 8.609 -2.221 6.797 1 98.81 127 ARG A O 1
ATOM 1026 N N . HIS A 1 128 ? 6.625 -2.916 6.121 1 98.88 128 HIS A N 1
ATOM 1027 C CA . HIS A 1 128 ? 5.836 -1.794 6.613 1 98.88 128 HIS A CA 1
ATOM 1028 C C . HIS A 1 128 ? 4.422 -2.234 6.98 1 98.88 128 HIS A C 1
ATOM 1030 O O . HIS A 1 128 ? 3.67 -2.697 6.125 1 98.88 128 HIS A O 1
ATOM 1036 N N . ARG A 1 129 ? 4.094 -2.16 8.242 1 98.81 129 ARG A N 1
ATOM 1037 C CA . ARG A 1 129 ? 2.73 -2.443 8.672 1 98.81 129 ARG A CA 1
ATOM 1038 C C . ARG A 1 129 ? 1.917 -1.16 8.805 1 98.81 129 ARG A C 1
ATOM 1040 O O . ARG A 1 129 ? 2.459 -0.108 9.148 1 98.81 129 ARG A O 1
ATOM 1047 N N . ARG A 1 130 ? 0.715 -1.25 8.516 1 98.94 130 ARG A N 1
ATOM 1048 C CA . ARG A 1 130 ? -0.234 -0.144 8.594 1 98.94 130 ARG A CA 1
ATOM 1049 C C . ARG A 1 130 ? -1.496 -0.559 9.344 1 98.94 130 ARG A C 1
ATOM 1051 O O . ARG A 1 130 ? -2.09 -1.597 9.047 1 98.94 130 ARG A O 1
ATOM 1058 N N . GLY A 1 131 ? -1.854 0.178 10.32 1 98.94 131 GLY A N 1
ATOM 1059 C CA . GLY A 1 131 ? -3.129 0.003 11 1 98.94 131 GLY A CA 1
ATOM 1060 C C . GLY A 1 131 ? -4.164 1.034 10.594 1 98.94 131 GLY A C 1
ATOM 1061 O O . GLY A 1 131 ? -3.828 2.189 10.328 1 98.94 131 GLY A O 1
ATOM 1062 N N . PHE A 1 132 ? -5.406 0.613 10.516 1 99 132 PHE A N 1
ATOM 1063 C CA . PHE A 1 132 ? -6.547 1.492 10.289 1 99 132 PHE A CA 1
ATOM 1064 C C . PHE A 1 132 ? -7.402 1.609 11.539 1 99 132 PHE A C 1
ATOM 1066 O O . PHE A 1 132 ? -7.965 0.618 12.008 1 99 132 PHE A O 1
ATOM 1073 N N . VAL A 1 133 ? -7.527 2.82 12.031 1 99 133 VAL A N 1
ATOM 1074 C CA . VAL A 1 133 ? -8.234 3.053 13.289 1 99 133 VAL A CA 1
ATOM 1075 C C . VAL A 1 133 ? -9.469 3.908 13.031 1 99 133 VAL A C 1
ATOM 1077 O O . VAL A 1 133 ? -9.391 4.949 12.375 1 99 133 VAL A O 1
ATOM 1080 N N . LEU A 1 134 ? -10.586 3.469 13.523 1 98.88 134 LEU A N 1
ATOM 1081 C CA . LEU A 1 134 ? -11.805 4.27 13.57 1 98.88 134 LEU A CA 1
ATOM 1082 C C . LEU A 1 134 ? -11.82 5.164 14.805 1 98.88 134 LEU A C 1
ATOM 1084 O O . LEU A 1 134 ? -11.531 4.707 15.914 1 98.88 134 LEU A O 1
ATOM 1088 N N . ALA A 1 135 ? -12.07 6.398 14.602 1 98.88 135 ALA A N 1
ATOM 1089 C CA . ALA A 1 135 ? -12.188 7.363 15.688 1 98.88 135 ALA A CA 1
ATOM 1090 C C . ALA A 1 135 ? -13.555 8.031 15.688 1 98.88 135 ALA A C 1
ATOM 1092 O O . ALA A 1 135 ? -13.961 8.625 14.68 1 98.88 135 ALA A O 1
ATOM 1093 N N . THR A 1 136 ? -14.281 8 16.797 1 98.12 136 THR A N 1
ATOM 1094 C CA . THR A 1 136 ? -15.594 8.617 16.938 1 98.12 136 THR A CA 1
ATOM 1095 C C . THR A 1 136 ? -15.688 9.398 18.25 1 98.12 136 THR A C 1
ATOM 1097 O O . THR A 1 136 ? -14.758 9.375 19.047 1 98.12 136 THR A O 1
ATOM 1100 N N . ASP A 1 137 ? -16.812 10.125 18.422 1 97.5 137 ASP A N 1
ATOM 1101 C CA . ASP A 1 137 ? -17 10.992 19.578 1 97.5 137 ASP A CA 1
ATOM 1102 C C . ASP A 1 137 ? -15.891 12.039 19.672 1 97.5 137 ASP A C 1
ATOM 1104 O O . ASP A 1 137 ? -15.195 12.125 20.688 1 97.5 137 ASP A O 1
ATOM 1108 N N . LEU A 1 138 ? -15.812 12.805 18.609 1 97.81 138 LEU A N 1
ATOM 1109 C CA . LEU A 1 138 ? -14.75 13.781 18.438 1 97.81 138 LEU A CA 1
ATOM 1110 C C . LEU A 1 138 ? -15.094 15.094 19.156 1 97.81 138 LEU A C 1
ATOM 1112 O O . LEU A 1 138 ? -16.25 15.508 19.156 1 97.81 138 LEU A O 1
ATOM 1116 N N . ARG A 1 139 ? -14.094 15.727 19.641 1 96.56 139 ARG A N 1
ATOM 1117 C CA . ARG A 1 139 ? -14.195 17.094 20.141 1 96.56 139 ARG A CA 1
ATOM 1118 C C . ARG A 1 139 ? -13.055 17.953 19.609 1 96.56 139 ARG A C 1
ATOM 1120 O O . ARG A 1 139 ? -11.922 17.484 19.484 1 96.56 139 ARG A O 1
ATOM 1127 N N . PRO A 1 140 ? -13.367 19.172 19.297 1 95.44 140 PRO A N 1
ATOM 1128 C CA . PRO A 1 140 ? -12.305 20.047 18.797 1 95.44 140 PRO A CA 1
ATOM 1129 C C . PRO A 1 140 ? -11.297 20.438 19.875 1 95.44 140 PRO A C 1
ATOM 1131 O O . PRO A 1 140 ? -11.672 20.625 21.031 1 95.44 140 PRO A O 1
ATOM 1134 N N . VAL A 1 141 ? -10.055 20.438 19.484 1 95.75 141 VAL A N 1
ATOM 1135 C CA . VAL A 1 141 ? -8.953 20.938 20.312 1 95.75 141 VAL A CA 1
ATOM 1136 C C . VAL A 1 141 ? -8 21.75 19.453 1 95.75 141 VAL A C 1
ATOM 1138 O O . VAL A 1 141 ? -8.312 22.094 18.312 1 95.75 141 VAL A O 1
ATOM 1141 N N . GLU A 1 142 ? -6.906 22.125 20.047 1 93.5 142 GLU A N 1
ATOM 1142 C CA . GLU A 1 142 ? -5.941 22.906 19.281 1 93.5 142 GLU A CA 1
ATOM 1143 C C . GLU A 1 142 ? -5.086 22.016 18.391 1 93.5 142 GLU A C 1
ATOM 1145 O O . GLU A 1 142 ? -4.57 20.984 18.828 1 93.5 142 GLU A O 1
ATOM 1150 N N . GLN A 1 143 ? -5.062 22.422 17.141 1 90.94 143 GLN A N 1
ATOM 1151 C CA . GLN A 1 143 ? -4.164 21.75 16.203 1 90.94 143 GLN A CA 1
ATOM 1152 C C . GLN A 1 143 ? -2.705 22.078 16.516 1 90.94 143 GLN A C 1
ATOM 1154 O O . GLN A 1 143 ? -2.375 23.219 16.844 1 90.94 143 GLN A O 1
ATOM 1159 N N . THR A 1 144 ? -1.843 21.062 16.375 1 90.31 144 THR A N 1
ATOM 1160 C CA . THR A 1 144 ? -0.407 21.219 16.594 1 90.31 144 THR A CA 1
ATOM 1161 C C . THR A 1 144 ? 0.38 20.5 15.5 1 90.31 144 THR A C 1
ATOM 1163 O O . THR A 1 144 ? 0.655 19.297 15.625 1 90.31 144 THR A O 1
ATOM 1166 N N . LEU A 1 145 ? 0.763 21.234 14.539 1 89 145 LEU A N 1
ATOM 1167 C CA . LEU A 1 145 ? 1.506 20.656 13.43 1 89 145 LEU A CA 1
ATOM 1168 C C . LEU A 1 145 ? 3.008 20.703 13.688 1 89 145 LEU A C 1
ATOM 1170 O O . LEU A 1 145 ? 3.504 21.672 14.273 1 89 145 LEU A O 1
ATOM 1174 N N . ASP A 1 146 ? 3.635 19.625 13.195 1 83.88 146 ASP A N 1
ATOM 1175 C CA . ASP A 1 146 ? 5.094 19.672 13.203 1 83.88 146 ASP A CA 1
ATOM 1176 C C . ASP A 1 146 ? 5.617 20.562 12.078 1 83.88 146 ASP A C 1
ATOM 1178 O O . ASP A 1 146 ? 4.883 20.891 11.141 1 83.88 146 ASP A O 1
ATOM 1182 N N . ASP A 1 147 ? 6.867 20.922 12.195 1 81.19 147 ASP A N 1
ATOM 1183 C CA . ASP A 1 147 ? 7.496 21.844 11.258 1 81.19 147 ASP A CA 1
ATOM 1184 C C . ASP A 1 147 ? 7.504 21.281 9.844 1 81.19 147 ASP A C 1
ATOM 1186 O O . ASP A 1 147 ? 7.602 22.031 8.867 1 81.19 147 ASP A O 1
ATOM 1190 N N . ASN A 1 148 ? 7.25 20.047 9.719 1 82.19 148 ASN A N 1
ATOM 1191 C CA . ASN A 1 148 ? 7.328 19.438 8.391 1 82.19 148 ASN A CA 1
ATOM 1192 C C . ASN A 1 148 ? 5.949 19.031 7.875 1 82.19 148 ASN A C 1
ATOM 1194 O O . ASN A 1 148 ? 5.84 18.328 6.875 1 82.19 148 ASN A O 1
ATOM 1198 N N . GLU A 1 149 ? 5.035 19.484 8.57 1 90.88 149 GLU A N 1
ATOM 1199 C CA . GLU A 1 149 ? 3.682 19.125 8.164 1 90.88 149 GLU A CA 1
ATOM 1200 C C . GLU A 1 149 ? 2.939 20.328 7.582 1 90.88 149 GLU A C 1
ATOM 1202 O O . GLU A 1 149 ? 2.711 21.312 8.281 1 90.88 149 GLU A O 1
ATOM 1207 N N . PHE A 1 150 ? 2.619 20.25 6.297 1 96.12 150 PHE A N 1
ATOM 1208 C CA . PHE A 1 150 ? 1.865 21.266 5.566 1 96.12 150 PHE A CA 1
ATOM 1209 C C . PHE A 1 150 ? 0.581 20.688 4.996 1 96.12 150 PHE A C 1
ATOM 1211 O O . PHE A 1 150 ? 0.602 20.031 3.949 1 96.12 150 PHE A O 1
ATOM 1218 N N . LEU A 1 151 ? -0.484 20.844 5.75 1 97.81 151 LEU A N 1
ATOM 1219 C CA . LEU A 1 151 ? -1.751 20.25 5.328 1 97.81 151 LEU A CA 1
ATOM 1220 C C . LEU A 1 151 ? -2.926 21.109 5.777 1 97.81 151 LEU A C 1
ATOM 1222 O O . LEU A 1 151 ? -2.777 21.969 6.66 1 97.81 151 LEU A O 1
ATOM 1226 N N . SER A 1 152 ? -4.023 21.016 5.09 1 98 152 SER A N 1
ATOM 1227 C CA . SER A 1 152 ? -5.285 21.625 5.5 1 98 152 SER A CA 1
ATOM 1228 C C . SER A 1 152 ? -6.336 20.562 5.82 1 98 152 SER A C 1
ATOM 1230 O O . SER A 1 152 ? -6.375 19.5 5.188 1 98 152 SER A O 1
ATOM 1232 N N . VAL A 1 153 ? -7.203 20.891 6.715 1 98.12 153 VAL A N 1
ATOM 1233 C CA . VAL A 1 153 ? -8.203 19.938 7.188 1 98.12 153 VAL A CA 1
ATOM 1234 C C . VAL A 1 153 ? -9.516 20.156 6.438 1 98.12 153 VAL A C 1
ATOM 1236 O O . VAL A 1 153 ? -9.938 21.297 6.223 1 98.12 153 VAL A O 1
ATOM 1239 N N . HIS A 1 154 ? -10.195 19.078 6.047 1 98.38 154 HIS A N 1
ATOM 1240 C CA . HIS A 1 154 ? -11.461 19.109 5.328 1 98.38 154 HIS A CA 1
ATOM 1241 C C . HIS A 1 154 ? -12.461 18.125 5.93 1 98.38 154 HIS A C 1
ATOM 1243 O O . HIS A 1 154 ? -12.078 17.047 6.367 1 98.38 154 HIS A O 1
ATOM 1249 N N . SER A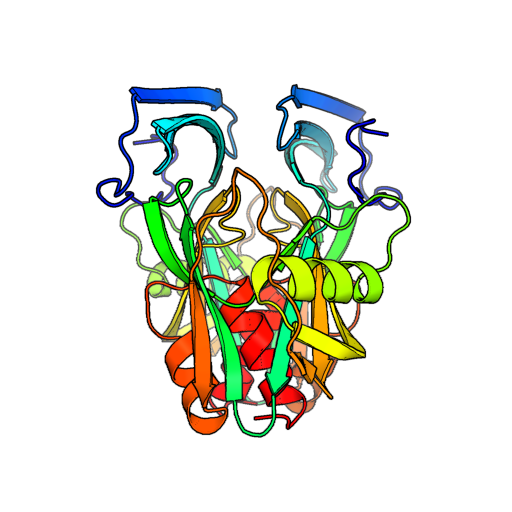 1 155 ? -13.664 18.531 5.945 1 98 155 SER A N 1
ATOM 1250 C CA . SER A 1 155 ? -14.766 17.656 6.301 1 98 155 SER A CA 1
ATOM 1251 C C . SER A 1 155 ? -15.508 17.172 5.059 1 98 155 SER A C 1
ATOM 1253 O O . SER A 1 155 ? -15.961 17.969 4.246 1 98 155 SER A O 1
ATOM 1255 N N . VAL A 1 156 ? -15.648 15.906 4.914 1 98.56 156 VAL A N 1
ATOM 1256 C CA . VAL A 1 156 ? -16.359 15.312 3.789 1 98.56 156 VAL A CA 1
ATOM 1257 C C . VAL A 1 156 ? -17.609 14.586 4.285 1 98.56 156 VAL A C 1
ATOM 1259 O O . VAL A 1 156 ? -17.531 13.727 5.168 1 98.56 156 VAL A O 1
ATOM 1262 N N . PRO A 1 157 ? -18.797 14.93 3.746 1 98.56 157 PRO A N 1
ATOM 1263 C CA . PRO A 1 157 ? -19.969 14.164 4.156 1 98.56 157 PRO A CA 1
ATOM 1264 C C . PRO A 1 157 ? -19.797 12.664 3.961 1 98.56 157 PRO A C 1
ATOM 1266 O O . PRO A 1 157 ? -19.234 12.227 2.953 1 98.56 157 PRO A O 1
ATOM 1269 N N . VAL A 1 158 ? -20.297 11.922 4.941 1 98.12 158 VAL A N 1
ATOM 1270 C CA . VAL A 1 158 ? -20.172 10.469 4.906 1 98.12 158 VAL A CA 1
ATOM 1271 C C . VAL A 1 158 ? -20.75 9.93 3.6 1 98.12 158 VAL A C 1
ATOM 1273 O O . VAL A 1 158 ? -20.203 8.992 3.01 1 98.12 158 VAL A O 1
ATOM 1276 N N . ALA A 1 159 ? -21.781 10.531 3.078 1 97.75 159 ALA A N 1
ATOM 1277 C CA . ALA A 1 159 ? -22.484 10.094 1.867 1 97.75 159 ALA A CA 1
ATOM 1278 C C . ALA A 1 159 ? -21.578 10.242 0.64 1 97.75 159 ALA A C 1
ATOM 1280 O O . ALA A 1 159 ? -21.781 9.562 -0.367 1 97.75 159 ALA A O 1
ATOM 1281 N N . ASP A 1 160 ? -20.578 11.125 0.717 1 98.56 160 ASP A N 1
ATOM 1282 C CA . ASP A 1 160 ? -19.734 11.43 -0.426 1 98.56 160 ASP A CA 1
ATOM 1283 C C . ASP A 1 160 ? -18.359 10.758 -0.283 1 98.56 160 ASP A C 1
ATOM 1285 O O . ASP A 1 160 ? -17.531 10.852 -1.181 1 98.56 160 ASP A O 1
ATOM 1289 N N . ALA A 1 161 ? -18.109 10.047 0.786 1 98.62 161 ALA A N 1
ATOM 1290 C CA . ALA A 1 161 ? -16.781 9.641 1.191 1 98.62 161 ALA A CA 1
ATOM 1291 C C . ALA A 1 161 ? -16.172 8.672 0.179 1 98.62 161 ALA A C 1
ATOM 1293 O O . ALA A 1 161 ? -14.992 8.797 -0.177 1 98.62 161 ALA A O 1
ATOM 1294 N N . ILE A 1 162 ? -16.938 7.73 -0.273 1 98.75 162 ILE A N 1
ATOM 1295 C CA . ILE A 1 162 ? -16.422 6.73 -1.202 1 98.75 162 ILE A CA 1
ATOM 1296 C C . ILE A 1 162 ? -16.047 7.402 -2.523 1 98.75 162 ILE A C 1
ATOM 1298 O O . ILE A 1 162 ? -14.961 7.172 -3.062 1 98.75 162 ILE A O 1
ATOM 1302 N N . GLU A 1 163 ? -16.953 8.227 -3.033 1 98.62 163 GLU A N 1
ATOM 1303 C CA . GLU A 1 163 ? -16.703 8.938 -4.281 1 98.62 163 GLU A CA 1
ATOM 1304 C C . GLU A 1 163 ? -15.461 9.82 -4.168 1 98.62 163 GLU A C 1
ATOM 1306 O O . GLU A 1 163 ? -14.609 9.82 -5.062 1 98.62 163 GLU A O 1
ATOM 1311 N N . VAL A 1 164 ? -15.344 10.523 -3.117 1 98.75 164 VAL A N 1
ATOM 1312 C CA . VAL A 1 164 ? -14.219 11.43 -2.896 1 98.75 164 VAL A CA 1
ATOM 1313 C C . VAL A 1 164 ? -12.922 10.633 -2.801 1 98.75 164 VAL A C 1
ATOM 1315 O O . VAL A 1 164 ? -11.922 10.984 -3.428 1 98.75 164 VAL A O 1
ATOM 1318 N N . ALA A 1 165 ? -12.93 9.539 -2.039 1 98.81 165 ALA A N 1
ATOM 1319 C CA . ALA A 1 165 ? -11.727 8.727 -1.829 1 98.81 165 ALA A CA 1
ATOM 1320 C C . ALA A 1 165 ? -11.25 8.109 -3.137 1 98.81 165 ALA A C 1
ATOM 1322 O O . ALA A 1 165 ? -10.047 7.98 -3.369 1 98.81 165 ALA A O 1
ATOM 1323 N N . ARG A 1 166 ? -12.188 7.715 -4.016 1 98.69 166 ARG A N 1
ATOM 1324 C CA . ARG A 1 166 ? -11.836 6.953 -5.207 1 98.69 166 ARG A CA 1
ATOM 1325 C C . ARG A 1 166 ? -11.531 7.879 -6.383 1 98.69 166 ARG A C 1
ATOM 1327 O O . ARG A 1 166 ? -10.992 7.441 -7.398 1 98.69 166 ARG A O 1
ATOM 1334 N N . ALA A 1 167 ? -11.898 9.148 -6.145 1 97.62 167 ALA A N 1
ATOM 1335 C CA . ALA A 1 167 ? -11.586 10.102 -7.199 1 97.62 167 ALA A CA 1
ATOM 1336 C C . ALA A 1 167 ? -10.094 10.445 -7.203 1 97.62 167 ALA A C 1
ATOM 1338 O O . ALA A 1 167 ? -9.492 10.625 -6.141 1 97.62 167 ALA A O 1
ATOM 1339 N N . GLY A 1 168 ? -9.414 10.477 -8.438 1 92.06 168 GLY A N 1
ATOM 1340 C CA . GLY A 1 168 ? -7.992 10.773 -8.539 1 92.06 168 GLY A CA 1
ATOM 1341 C C . GLY A 1 168 ? -7.688 12.258 -8.445 1 92.06 168 GLY A C 1
ATOM 1342 O O . GLY A 1 168 ? -8.547 13.094 -8.734 1 92.06 168 GLY A O 1
ATOM 1343 N N . PRO A 1 169 ? -6.52 12.617 -7.984 1 97.25 169 PRO A N 1
ATOM 1344 C CA . PRO A 1 169 ? -5.434 11.75 -7.527 1 97.25 169 PRO A CA 1
ATOM 1345 C C . PRO A 1 169 ? -5.707 11.141 -6.152 1 97.25 169 PRO A C 1
ATOM 1347 O O . PRO A 1 169 ? -6.273 11.805 -5.281 1 97.25 169 PRO A O 1
ATOM 1350 N N . THR A 1 170 ? -5.43 9.805 -5.926 1 98.5 170 THR A N 1
ATOM 1351 C CA . THR A 1 170 ? -5.711 9.156 -4.648 1 98.5 170 THR A CA 1
ATOM 1352 C C . THR A 1 170 ? -4.633 8.125 -4.316 1 98.5 170 THR A C 1
ATOM 1354 O O . THR A 1 170 ? -3.686 7.941 -5.082 1 98.5 170 THR A O 1
ATOM 1357 N N . ASN A 1 171 ? -4.738 7.602 -3.102 1 98.88 171 ASN A N 1
ATOM 1358 C CA . ASN A 1 171 ? -3.736 6.656 -2.617 1 98.88 171 ASN A CA 1
ATOM 1359 C C . ASN A 1 171 ? -4.383 5.465 -1.916 1 98.88 171 ASN A C 1
ATOM 1361 O O . ASN A 1 171 ? -5.566 5.512 -1.573 1 98.88 171 ASN A O 1
ATOM 1365 N N . ASP A 1 172 ? -3.596 4.473 -1.758 1 98.94 172 ASP A N 1
ATOM 1366 C CA . ASP A 1 172 ? -4.07 3.188 -1.251 1 98.94 172 ASP A CA 1
ATOM 1367 C C . ASP A 1 172 ? -4.645 3.33 0.156 1 98.94 172 ASP A C 1
ATOM 1369 O O . ASP A 1 172 ? -5.73 2.824 0.441 1 98.94 172 ASP A O 1
ATOM 1373 N N . ALA A 1 173 ? -3.98 4.047 1.05 1 98.94 173 ALA A N 1
ATOM 1374 C CA . ALA A 1 173 ? -4.395 4.152 2.445 1 98.94 173 ALA A CA 1
ATOM 1375 C C . ALA A 1 173 ? -5.77 4.801 2.564 1 98.94 173 ALA A C 1
ATOM 1377 O O . ALA A 1 173 ? -6.621 4.332 3.324 1 98.94 173 ALA A O 1
ATOM 1378 N N . THR A 1 174 ? -6.012 5.855 1.811 1 98.94 174 THR A N 1
ATOM 1379 C CA . THR A 1 174 ? -7.281 6.578 1.863 1 98.94 174 THR A CA 1
ATOM 1380 C C . THR A 1 174 ? -8.414 5.715 1.32 1 98.94 174 THR A C 1
ATOM 1382 O O . THR A 1 174 ? -9.453 5.559 1.972 1 98.94 174 THR A O 1
ATOM 1385 N N . VAL A 1 175 ? -8.203 5.129 0.166 1 98.94 175 VAL A N 1
ATOM 1386 C CA . VAL A 1 175 ? -9.242 4.305 -0.449 1 98.94 175 VAL A CA 1
ATOM 1387 C C . VAL A 1 175 ? -9.555 3.109 0.45 1 98.94 175 VAL A C 1
ATOM 1389 O O . VAL A 1 175 ? -10.719 2.809 0.707 1 98.94 175 VAL A O 1
ATOM 1392 N N . GLU A 1 176 ? -8.555 2.477 0.946 1 98.94 176 GLU A N 1
ATOM 1393 C CA . GLU A 1 176 ? -8.734 1.293 1.784 1 98.94 176 GLU A CA 1
ATOM 1394 C C . GLU A 1 176 ? -9.453 1.64 3.084 1 98.94 176 GLU A C 1
ATOM 1396 O O . GLU A 1 176 ? -10.359 0.918 3.508 1 98.94 176 GLU A O 1
ATOM 1401 N N . GLY A 1 177 ? -9.023 2.727 3.748 1 98.94 177 GLY A N 1
ATOM 1402 C CA . GLY A 1 177 ? -9.688 3.141 4.973 1 98.94 177 GLY A CA 1
ATOM 1403 C C . GLY A 1 177 ? -11.172 3.402 4.781 1 98.94 177 GLY A C 1
ATOM 1404 O O . GLY A 1 177 ? -11.992 2.959 5.586 1 98.94 177 GLY A O 1
ATOM 1405 N N . ILE A 1 178 ? -11.508 4.105 3.736 1 98.94 178 ILE A N 1
ATOM 1406 C CA . ILE A 1 178 ? -12.898 4.457 3.482 1 98.94 178 ILE A CA 1
ATOM 1407 C C . ILE A 1 178 ? -13.695 3.201 3.143 1 98.94 178 ILE A C 1
ATOM 1409 O O . ILE A 1 178 ? -14.836 3.043 3.592 1 98.94 178 ILE A O 1
ATOM 1413 N N . LEU A 1 179 ? -13.117 2.301 2.389 1 98.94 179 LEU A N 1
ATOM 1414 C CA . LEU A 1 179 ? -13.812 1.058 2.055 1 98.94 179 LEU A CA 1
ATOM 1415 C C . LEU A 1 179 ? -14.016 0.198 3.297 1 98.94 179 LEU A C 1
ATOM 1417 O O . LEU A 1 179 ? -15.031 -0.487 3.422 1 98.94 179 LEU A O 1
ATOM 1421 N N . LEU A 1 180 ? -13.039 0.162 4.191 1 98.88 180 LEU A N 1
ATOM 1422 C CA . LEU A 1 180 ? -13.203 -0.543 5.457 1 98.88 180 LEU A CA 1
ATOM 1423 C C . LEU A 1 180 ? -14.375 0.032 6.25 1 98.88 180 LEU A C 1
ATOM 1425 O O . LEU A 1 180 ? -15.195 -0.718 6.789 1 98.88 180 LEU A O 1
ATOM 1429 N N . ALA A 1 181 ? -14.391 1.362 6.344 1 98.56 181 ALA A N 1
ATOM 1430 C CA . ALA A 1 181 ? -15.5 2.008 7.047 1 98.56 181 ALA A CA 1
ATOM 1431 C C . ALA A 1 181 ? -16.844 1.624 6.426 1 98.56 181 ALA A C 1
ATOM 1433 O O . ALA A 1 181 ? -17.812 1.38 7.137 1 98.56 181 ALA A O 1
ATOM 1434 N N . SER A 1 182 ? -16.875 1.621 5.102 1 98.06 182 SER A N 1
ATOM 1435 C CA . SER A 1 182 ? -18.094 1.217 4.41 1 98.06 182 SER A CA 1
ATOM 1436 C C . SER A 1 182 ? -18.484 -0.214 4.762 1 98.06 182 SER A C 1
ATOM 1438 O O . SER A 1 182 ? -19.656 -0.493 5.047 1 98.06 182 SER A O 1
ATOM 1440 N N . GLU A 1 183 ? -17.516 -1.103 4.734 1 97.62 183 GLU A N 1
ATOM 1441 C CA . GLU A 1 183 ? -17.766 -2.504 5.062 1 97.62 183 GLU A CA 1
ATOM 1442 C C . GLU A 1 183 ? -18.297 -2.656 6.48 1 97.62 183 GLU A C 1
ATOM 1444 O O . GLU A 1 183 ? -19.094 -3.551 6.758 1 97.62 183 GLU A O 1
ATOM 1449 N N . GLU A 1 184 ? -17.906 -1.749 7.371 1 96.88 184 GLU A N 1
ATOM 1450 C CA . GLU A 1 184 ? -18.344 -1.775 8.766 1 96.88 184 GLU A CA 1
ATOM 1451 C C . GLU A 1 184 ? -19.734 -1.149 8.914 1 96.88 184 GLU A C 1
ATOM 1453 O O . GLU A 1 184 ? -20.25 -1.048 10.023 1 96.88 184 GLU A O 1
ATOM 1458 N N . GLY A 1 185 ? -20.328 -0.645 7.836 1 95.81 185 GLY A N 1
ATOM 1459 C CA . GLY A 1 185 ? -21.656 -0.047 7.867 1 95.81 185 GLY A CA 1
ATOM 1460 C C . GLY A 1 185 ? -21.656 1.359 8.438 1 95.81 185 GLY A C 1
ATOM 1461 O O . GLY A 1 185 ? -22.672 1.812 8.977 1 95.81 185 GLY A O 1
ATOM 1462 N N . LEU A 1 186 ? -20.484 2 8.344 1 94.81 186 LEU A N 1
ATOM 1463 C CA . LEU A 1 186 ? -20.344 3.293 9.008 1 94.81 186 LEU A CA 1
ATOM 1464 C C . LEU A 1 186 ? -20.594 4.434 8.023 1 94.81 186 LEU A C 1
ATOM 1466 O O . LEU A 1 186 ? -20.609 5.605 8.422 1 94.81 186 LEU A O 1
ATOM 1470 N N . LEU A 1 187 ? -20.703 4.078 6.762 1 93.12 187 LEU A N 1
ATOM 1471 C CA . LEU A 1 187 ? -20.969 5.086 5.738 1 93.12 187 LEU A CA 1
ATOM 1472 C C . LEU A 1 187 ? -22.391 4.98 5.211 1 93.12 187 LEU A C 1
ATOM 1474 O O . LEU A 1 187 ? -23 3.908 5.266 1 93.12 187 LEU A O 1
ATOM 1478 N N . MET B 1 1 ? 14.859 5.668 -18.484 1 41.31 1 MET B N 1
ATOM 1479 C CA . MET B 1 1 ? 13.867 4.598 -18.531 1 41.31 1 MET B CA 1
ATOM 1480 C C . MET B 1 1 ? 14.516 3.24 -18.266 1 41.31 1 MET B C 1
ATOM 1482 O O . MET B 1 1 ? 15.555 2.92 -18.844 1 41.31 1 MET B O 1
ATOM 1486 N N . ASN B 1 2 ? 14.297 2.686 -17.047 1 52.91 2 ASN B N 1
ATOM 1487 C CA . ASN B 1 2 ? 14.969 1.45 -16.656 1 52.91 2 ASN B CA 1
ATOM 1488 C C . ASN B 1 2 ? 14.758 0.348 -17.688 1 52.91 2 ASN B C 1
ATOM 1490 O O . ASN B 1 2 ? 13.656 0.185 -18.219 1 52.91 2 ASN B O 1
ATOM 1494 N N . GLU B 1 3 ? 15.672 0.048 -18.453 1 70.88 3 GLU B N 1
ATOM 1495 C CA . GLU B 1 3 ? 15.688 -0.89 -19.578 1 70.88 3 GLU B CA 1
ATOM 1496 C C . GLU B 1 3 ? 15.352 -2.305 -19.109 1 70.88 3 GLU B C 1
ATOM 1498 O O . GLU B 1 3 ? 15.727 -3.281 -19.766 1 70.88 3 GLU B O 1
ATOM 1503 N N . ASP B 1 4 ? 14.539 -2.465 -17.984 1 90 4 ASP B N 1
ATOM 1504 C CA . ASP B 1 4 ? 14.305 -3.805 -17.453 1 90 4 ASP B CA 1
ATOM 1505 C C . ASP B 1 4 ? 12.953 -4.344 -17.906 1 90 4 ASP B C 1
ATOM 1507 O O . ASP B 1 4 ? 12.5 -5.395 -17.453 1 90 4 ASP B O 1
ATOM 1511 N N . GLY B 1 5 ? 12.211 -3.59 -18.844 1 95.81 5 GLY B N 1
ATOM 1512 C CA . GLY B 1 5 ? 10.969 -4.035 -19.438 1 95.81 5 GLY B CA 1
ATOM 1513 C C . GLY B 1 5 ? 9.758 -3.795 -18.562 1 95.81 5 GLY B C 1
ATOM 1514 O O . GLY B 1 5 ? 8.641 -4.18 -18.906 1 95.81 5 GLY B O 1
ATOM 1515 N N . ARG B 1 6 ? 9.961 -3.178 -17.516 1 98.19 6 ARG B N 1
ATOM 1516 C CA . ARG B 1 6 ? 8.883 -2.92 -16.578 1 98.19 6 ARG B CA 1
ATOM 1517 C C . ARG B 1 6 ? 8.383 -1.482 -16.688 1 98.19 6 ARG B C 1
ATOM 1519 O O . ARG B 1 6 ? 9.125 -0.595 -17.109 1 98.19 6 ARG B O 1
ATOM 1526 N N . ARG B 1 7 ? 7.094 -1.269 -16.375 1 98.31 7 ARG B N 1
ATOM 1527 C CA . ARG B 1 7 ? 6.488 0.059 -16.438 1 98.31 7 ARG B CA 1
ATOM 1528 C C . ARG B 1 7 ? 6.758 0.834 -15.148 1 98.31 7 ARG B C 1
ATOM 1530 O O . ARG B 1 7 ? 6.555 0.313 -14.047 1 98.31 7 ARG B O 1
ATOM 1537 N N . TYR B 1 8 ? 7.27 1.973 -15.266 1 98 8 TYR B N 1
ATOM 1538 C CA . TYR B 1 8 ? 7.379 2.955 -14.195 1 98 8 TYR B CA 1
ATOM 1539 C C . TYR B 1 8 ? 6.582 4.211 -14.523 1 98 8 TYR B C 1
ATOM 1541 O O . TYR B 1 8 ? 6.387 4.543 -15.695 1 98 8 TYR B O 1
ATOM 1549 N N . GLU B 1 9 ? 6.16 4.867 -13.523 1 97.62 9 GLU B N 1
ATOM 1550 C CA . GLU B 1 9 ? 5.27 6 -13.758 1 97.62 9 GLU B CA 1
ATOM 1551 C C . GLU B 1 9 ? 6.039 7.316 -13.773 1 97.62 9 GLU B C 1
ATOM 1553 O O . GLU B 1 9 ? 6.953 7.516 -12.977 1 97.62 9 GLU B O 1
ATOM 1558 N N . SER B 1 10 ? 5.594 8.133 -14.711 1 97 10 SER B N 1
ATOM 1559 C CA . SER B 1 10 ? 6.117 9.5 -14.711 1 97 10 SER B CA 1
ATOM 1560 C C . SER B 1 10 ? 5.469 10.336 -13.617 1 97 10 SER B C 1
ATOM 1562 O O . SER B 1 10 ? 4.293 10.156 -13.297 1 97 10 SER B O 1
ATOM 1564 N N . LEU B 1 11 ? 6.242 11.25 -13.094 1 98.12 11 LEU B N 1
ATOM 1565 C CA . LEU B 1 11 ? 5.723 12.141 -12.062 1 98.12 11 LEU B CA 1
ATOM 1566 C C . LEU B 1 11 ? 5.336 13.492 -12.664 1 98.12 11 LEU B C 1
ATOM 1568 O O . LEU B 1 11 ? 5.965 13.953 -13.625 1 98.12 11 LEU B O 1
ATOM 1572 N N . SER B 1 12 ? 4.352 14.117 -12.055 1 97.25 12 SER B N 1
ATOM 1573 C CA . SER B 1 12 ? 3.955 15.469 -12.461 1 97.25 12 SER B CA 1
ATOM 1574 C C . SER B 1 12 ? 5.023 16.484 -12.094 1 97.25 12 SER B C 1
ATOM 1576 O O . SER B 1 12 ? 5.957 16.188 -11.352 1 97.25 12 SER B O 1
ATOM 1578 N N . ALA B 1 13 ? 4.816 17.719 -12.656 1 98 13 ALA B N 1
ATOM 1579 C CA . ALA B 1 13 ? 5.676 18.812 -12.219 1 98 13 ALA B CA 1
ATOM 1580 C C . ALA B 1 13 ? 5.527 19.062 -10.727 1 98 13 ALA B C 1
ATOM 1582 O O . ALA B 1 13 ? 4.418 19.031 -10.188 1 98 13 AL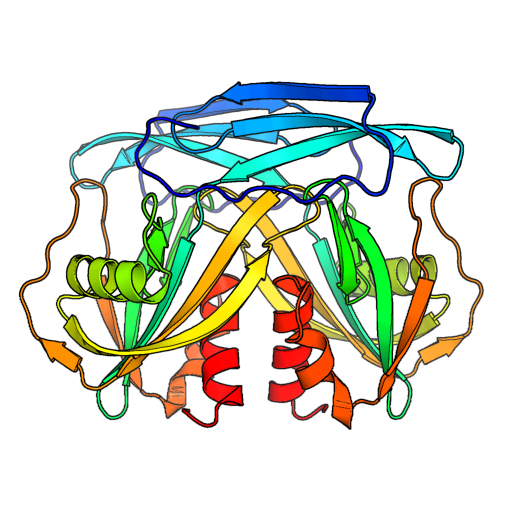A B O 1
ATOM 1583 N N . PRO B 1 14 ? 6.656 19.281 -10.086 1 98.56 14 PRO B N 1
ATOM 1584 C CA . PRO B 1 14 ? 6.578 19.469 -8.641 1 98.56 14 PRO B CA 1
ATOM 1585 C C . PRO B 1 14 ? 5.918 20.781 -8.25 1 98.56 14 PRO B C 1
ATOM 1587 O O . PRO B 1 14 ? 6.148 21.812 -8.898 1 98.56 14 PRO B O 1
ATOM 1590 N N . GLU B 1 15 ? 5.055 20.734 -7.273 1 98.12 15 GLU B N 1
ATOM 1591 C CA . GLU B 1 15 ? 4.465 21.938 -6.703 1 98.12 15 GLU B CA 1
ATOM 1592 C C . GLU B 1 15 ? 5.48 22.703 -5.855 1 98.12 15 GLU B C 1
ATOM 1594 O O . GLU B 1 15 ? 5.438 23.938 -5.785 1 98.12 15 GLU B O 1
ATOM 1599 N N . TRP B 1 16 ? 6.262 21.984 -5.102 1 98.5 16 TRP B N 1
ATOM 1600 C CA . TRP B 1 16 ? 7.375 22.562 -4.344 1 98.5 16 TRP B CA 1
ATOM 1601 C C . TRP B 1 16 ? 8.68 22.422 -5.117 1 98.5 16 TRP B C 1
ATOM 1603 O O . TRP B 1 16 ? 8.984 21.359 -5.656 1 98.5 16 TRP B O 1
ATOM 1613 N N . PRO B 1 17 ? 9.531 23.453 -5.145 1 98.56 17 PRO B N 1
ATOM 1614 C CA . PRO B 1 17 ? 10.781 23.391 -5.902 1 98.56 17 PRO B CA 1
ATOM 1615 C C . PRO B 1 17 ? 11.695 22.25 -5.441 1 98.56 17 PRO B C 1
ATOM 1617 O O . PRO B 1 17 ? 11.82 22 -4.238 1 98.56 17 PRO B O 1
ATOM 1620 N N . ILE B 1 18 ? 12.281 21.578 -6.355 1 98.75 18 ILE B N 1
ATOM 1621 C CA . ILE B 1 18 ? 13.266 20.531 -6.113 1 98.75 18 ILE B CA 1
ATOM 1622 C C . ILE B 1 18 ? 14.648 21.016 -6.539 1 98.75 18 ILE B C 1
ATOM 1624 O O . ILE B 1 18 ? 14.859 21.359 -7.707 1 98.75 18 ILE B O 1
ATOM 1628 N N . ARG B 1 19 ? 15.547 20.984 -5.66 1 98.62 19 ARG B N 1
ATOM 1629 C CA . ARG B 1 19 ? 16.891 21.469 -5.934 1 98.62 19 ARG B CA 1
ATOM 1630 C C . ARG B 1 19 ? 17.734 20.406 -6.629 1 98.62 19 ARG B C 1
ATOM 1632 O O . ARG B 1 19 ? 18.578 20.719 -7.469 1 98.62 19 ARG B O 1
ATOM 1639 N N . GLU B 1 20 ? 17.531 19.25 -6.215 1 98.31 20 GLU B N 1
ATOM 1640 C CA . GLU B 1 20 ? 18.188 18.109 -6.84 1 98.31 20 GLU B CA 1
ATOM 1641 C C . GLU B 1 20 ? 17.406 16.828 -6.57 1 98.31 20 GLU B C 1
ATOM 1643 O O . GLU B 1 20 ? 16.688 16.719 -5.574 1 98.31 20 GLU B O 1
ATOM 1648 N N . SER B 1 21 ? 17.516 15.906 -7.438 1 98.06 21 SER B N 1
ATOM 1649 C CA . SER B 1 21 ? 16.984 14.547 -7.348 1 98.06 21 SER B CA 1
ATOM 1650 C C . SER B 1 21 ? 18.078 13.516 -7.613 1 98.06 21 SER B C 1
ATOM 1652 O O . SER B 1 21 ? 18.688 13.516 -8.68 1 98.06 21 SER B O 1
ATOM 1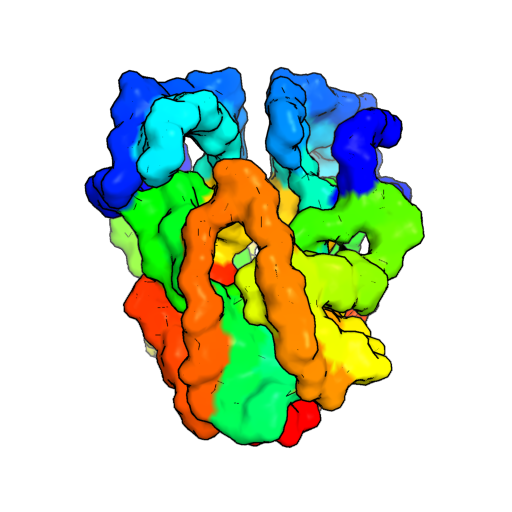654 N N . ILE B 1 22 ? 18.312 12.633 -6.617 1 98.19 22 ILE B N 1
ATOM 1655 C CA . ILE B 1 22 ? 19.453 11.727 -6.703 1 98.19 22 ILE B CA 1
ATOM 1656 C C . ILE B 1 22 ? 19 10.289 -6.477 1 98.19 22 ILE B C 1
ATOM 1658 O O . ILE B 1 22 ? 18.344 9.992 -5.469 1 98.19 22 ILE B O 1
ATOM 1662 N N . ALA B 1 23 ? 19.266 9.414 -7.449 1 98 23 ALA B N 1
ATOM 1663 C CA . ALA B 1 23 ? 19.172 7.973 -7.227 1 98 23 ALA B CA 1
ATOM 1664 C C . ALA B 1 23 ? 20.438 7.445 -6.543 1 98 23 ALA B C 1
ATOM 1666 O O . ALA B 1 23 ? 21.531 7.551 -7.09 1 98 23 ALA B O 1
ATOM 1667 N N . GLU B 1 24 ? 20.266 6.844 -5.324 1 97.38 24 GLU B N 1
ATOM 1668 C CA . GLU B 1 24 ? 21.438 6.492 -4.508 1 97.38 24 GLU B CA 1
ATOM 1669 C C . GLU B 1 24 ? 21.547 4.984 -4.332 1 97.38 24 GLU B C 1
ATOM 1671 O O . GLU B 1 24 ? 22.609 4.473 -3.984 1 97.38 24 GLU B O 1
ATOM 1676 N N . TYR B 1 25 ? 20.547 4.309 -4.523 1 98.12 25 TYR B N 1
ATOM 1677 C CA . TYR B 1 25 ? 20.484 2.873 -4.273 1 98.12 25 TYR B CA 1
ATOM 1678 C C . TYR B 1 25 ? 19.766 2.156 -5.41 1 98.12 25 TYR B C 1
ATOM 1680 O O . TYR B 1 25 ? 18.531 2.1 -5.434 1 98.12 25 TYR B O 1
ATOM 1688 N N . GLU B 1 26 ? 20.484 1.577 -6.316 1 96.88 26 GLU B N 1
ATOM 1689 C CA . GLU B 1 26 ? 19.938 0.882 -7.48 1 96.88 26 GLU B CA 1
ATOM 1690 C C . GLU B 1 26 ? 20.047 -0.631 -7.32 1 96.88 26 GLU B C 1
ATOM 1692 O O . GLU B 1 26 ? 21.141 -1.169 -7.18 1 96.88 26 GLU B O 1
ATOM 1697 N N . THR B 1 27 ? 18.906 -1.162 -7.305 1 95.69 27 THR B N 1
ATOM 1698 C CA . THR B 1 27 ? 18.844 -2.617 -7.23 1 95.69 27 THR B CA 1
ATOM 1699 C C . THR B 1 27 ? 18.219 -3.203 -8.492 1 95.69 27 THR B C 1
ATOM 1701 O O . THR B 1 27 ? 17.828 -2.463 -9.398 1 95.69 27 THR B O 1
ATOM 1704 N N . GLY B 1 28 ? 18.188 -4.473 -8.641 1 92.56 28 GLY B N 1
ATOM 1705 C CA . GLY B 1 28 ? 17.484 -5.102 -9.75 1 92.56 28 GLY B CA 1
ATOM 1706 C C . GLY B 1 28 ? 15.977 -5.137 -9.57 1 92.56 28 GLY B C 1
ATOM 1707 O O . GLY B 1 28 ? 15.242 -5.453 -10.508 1 92.56 28 GLY B O 1
ATOM 1708 N N . TRP B 1 29 ? 15.516 -4.695 -8.406 1 97.19 29 TRP B N 1
ATOM 1709 C CA . TRP B 1 29 ? 14.094 -4.812 -8.086 1 97.19 29 TRP B CA 1
ATOM 1710 C C . TRP B 1 29 ? 13.469 -3.439 -7.859 1 97.19 29 TRP B C 1
ATOM 1712 O O . TRP B 1 29 ? 12.391 -3.148 -8.383 1 97.19 29 TRP B O 1
ATOM 1722 N N . TYR B 1 30 ? 14.156 -2.576 -7.082 1 98.25 30 TYR B N 1
ATOM 1723 C CA . TYR B 1 30 ? 13.695 -1.203 -6.902 1 98.25 30 TYR B CA 1
ATOM 1724 C C . TYR B 1 30 ? 14.875 -0.241 -6.82 1 98.25 30 TYR B C 1
ATOM 1726 O O . TYR B 1 30 ? 16.016 -0.666 -6.641 1 98.25 30 TYR B O 1
ATOM 1734 N N . THR B 1 31 ? 14.562 1.027 -7.008 1 98.44 31 THR B N 1
ATOM 1735 C CA . THR B 1 31 ? 15.547 2.092 -6.879 1 98.44 31 THR B CA 1
ATOM 1736 C C . THR B 1 31 ? 15.227 2.988 -5.684 1 98.44 31 THR B C 1
ATOM 1738 O O . THR B 1 31 ? 14.062 3.311 -5.438 1 98.44 31 THR B O 1
ATOM 1741 N N . GLY B 1 32 ? 16.25 3.344 -4.898 1 98.62 32 GLY B N 1
ATOM 1742 C CA . GLY B 1 32 ? 16.109 4.297 -3.809 1 98.62 32 GLY B CA 1
ATOM 1743 C C . GLY B 1 32 ? 16.875 5.59 -4.047 1 98.62 32 GLY B C 1
ATOM 1744 O O . GLY B 1 32 ? 17.906 5.59 -4.719 1 98.62 32 GLY B O 1
ATOM 1745 N N . GLY B 1 33 ? 16.359 6.652 -3.51 1 98.62 33 GLY B N 1
ATOM 1746 C CA . GLY B 1 33 ? 17 7.953 -3.629 1 98.62 33 GLY B CA 1
ATOM 1747 C C . GLY B 1 33 ? 16.328 9.031 -2.803 1 98.62 33 GLY B C 1
ATOM 1748 O O . GLY B 1 33 ? 15.648 8.727 -1.82 1 98.62 33 GLY B O 1
ATOM 1749 N N . TYR B 1 34 ? 16.625 10.312 -3.131 1 98.75 34 TYR B N 1
ATOM 1750 C CA . TYR B 1 34 ? 15.984 11.43 -2.447 1 98.75 34 TYR B CA 1
ATOM 1751 C C . TYR B 1 34 ? 15.852 12.633 -3.371 1 98.75 34 TYR B C 1
ATOM 1753 O O . TYR B 1 34 ? 16.594 12.75 -4.355 1 98.75 34 TYR B O 1
ATOM 1761 N N . ASP B 1 35 ? 14.883 13.383 -3.105 1 98.81 35 ASP B N 1
ATOM 1762 C CA . ASP B 1 35 ? 14.766 14.742 -3.619 1 98.81 35 ASP B CA 1
ATOM 1763 C C . ASP B 1 35 ? 15.062 15.773 -2.529 1 98.81 35 ASP B C 1
ATOM 1765 O O . ASP B 1 35 ? 14.562 15.656 -1.407 1 98.81 35 ASP B O 1
ATOM 1769 N N . ARG B 1 36 ? 15.891 16.719 -2.809 1 98.75 36 ARG B N 1
ATOM 1770 C CA . ARG B 1 36 ? 16.016 17.875 -1.936 1 98.75 36 ARG B CA 1
ATOM 1771 C C . ARG B 1 36 ? 14.961 18.922 -2.262 1 98.75 36 ARG B C 1
ATOM 1773 O O . ARG B 1 36 ? 15.016 19.562 -3.316 1 98.75 36 ARG B O 1
ATOM 1780 N N . VAL B 1 37 ? 14.07 19.109 -1.368 1 98.69 37 VAL B N 1
ATOM 1781 C CA . VAL B 1 37 ? 12.852 19.859 -1.646 1 98.69 37 VAL B CA 1
ATOM 1782 C C . VAL B 1 37 ? 12.836 21.141 -0.815 1 98.69 37 VAL B C 1
ATOM 1784 O O . VAL B 1 37 ? 13.18 21.125 0.369 1 98.69 37 VAL B O 1
ATOM 1787 N N . GLU B 1 38 ? 12.516 22.25 -1.47 1 98.5 38 GLU B N 1
ATOM 1788 C CA . GLU B 1 38 ? 12.219 23.484 -0.742 1 98.5 38 GLU B CA 1
ATOM 1789 C C . GLU B 1 38 ? 10.781 23.5 -0.249 1 98.5 38 GLU B C 1
ATOM 1791 O O . GLU B 1 38 ? 9.844 23.594 -1.049 1 98.5 38 GLU B O 1
ATOM 1796 N N . GLN B 1 39 ? 10.633 23.484 1.034 1 97.94 39 GLN B N 1
ATOM 1797 C CA . GLN B 1 39 ? 9.305 23.438 1.646 1 97.94 39 GLN B CA 1
ATOM 1798 C C . GLN B 1 39 ? 8.664 24.828 1.666 1 97.94 39 GLN B C 1
ATOM 1800 O O . GLN B 1 39 ? 9.328 25.828 1.4 1 97.94 39 GLN B O 1
ATOM 1805 N N . PRO B 1 40 ? 7.367 24.891 1.905 1 96.94 40 PRO B N 1
ATOM 1806 C CA . PRO B 1 40 ? 6.664 26.172 1.89 1 96.94 40 PRO B CA 1
ATOM 1807 C C . PRO B 1 40 ? 7.254 27.172 2.871 1 96.94 40 PRO B C 1
ATOM 1809 O O . PRO B 1 40 ? 7.164 28.391 2.648 1 96.94 40 PRO B O 1
ATOM 1812 N N . ASP B 1 41 ? 7.879 26.703 3.904 1 96.12 41 ASP B N 1
ATOM 1813 C CA . ASP B 1 41 ? 8.422 27.594 4.914 1 96.12 41 ASP B CA 1
ATOM 1814 C C . ASP B 1 41 ? 9.852 28.016 4.562 1 96.12 41 ASP B C 1
ATOM 1816 O O . ASP B 1 41 ? 10.523 28.688 5.355 1 96.12 41 ASP B O 1
ATOM 1820 N N . GLY B 1 42 ? 10.336 27.531 3.49 1 96.5 42 GLY B N 1
ATOM 1821 C CA . GLY B 1 42 ? 11.641 27.953 3.008 1 96.5 42 GLY B CA 1
ATOM 1822 C C . GLY B 1 42 ? 12.742 26.969 3.363 1 96.5 42 GLY B C 1
ATOM 1823 O O . GLY B 1 42 ? 13.844 27.031 2.805 1 96.5 42 GLY B O 1
ATOM 1824 N N . SER B 1 43 ? 12.5 26.078 4.27 1 97.12 43 SER B N 1
ATOM 1825 C CA . SER B 1 43 ? 13.508 25.094 4.629 1 97.12 43 SER B CA 1
ATOM 1826 C C . SER B 1 43 ? 13.703 24.078 3.51 1 97.12 43 SER B C 1
ATOM 1828 O O . SER B 1 43 ? 12.82 23.875 2.676 1 97.12 43 SER B O 1
ATOM 1830 N N . ILE B 1 44 ? 14.906 23.547 3.492 1 97.81 44 ILE B N 1
ATOM 1831 C CA . ILE B 1 44 ? 15.227 22.516 2.525 1 97.81 44 ILE B CA 1
ATOM 1832 C C . ILE B 1 44 ? 15.336 21.156 3.236 1 97.81 44 ILE B C 1
ATOM 1834 O O . ILE B 1 44 ? 15.992 21.047 4.27 1 97.81 44 ILE B O 1
ATOM 1838 N N . LYS B 1 45 ? 14.672 20.188 2.701 1 97.12 45 LYS B N 1
ATOM 1839 C CA . LYS B 1 45 ? 14.648 18.875 3.32 1 97.12 45 LYS B CA 1
ATOM 1840 C C . LYS B 1 45 ? 14.797 17.766 2.271 1 97.12 45 LYS B C 1
ATOM 1842 O O . LYS B 1 45 ? 14.297 17.906 1.154 1 97.12 45 LYS B O 1
ATOM 1847 N N . LYS B 1 46 ? 15.547 16.703 2.615 1 97.81 46 LYS B N 1
ATOM 1848 C CA . LYS B 1 46 ? 15.586 15.516 1.768 1 97.81 46 LYS B CA 1
ATOM 1849 C C . LYS B 1 46 ? 14.336 14.672 1.948 1 97.81 46 LYS B C 1
ATOM 1851 O O . LYS B 1 46 ? 14.008 14.266 3.066 1 97.81 46 LYS B O 1
ATOM 1856 N N . TYR B 1 47 ? 13.617 14.484 0.904 1 98.19 47 TYR B N 1
ATOM 1857 C CA . TYR B 1 47 ? 12.547 13.5 0.86 1 98.19 47 TYR B CA 1
ATOM 1858 C C . TYR B 1 47 ? 13.016 12.211 0.201 1 98.19 47 TYR B C 1
ATOM 1860 O O . TYR B 1 47 ? 13.18 12.148 -1.02 1 98.19 47 TYR B O 1
ATOM 1868 N N . TYR B 1 48 ? 13.227 11.211 1.039 1 98.69 48 TYR B N 1
ATOM 1869 C CA . TYR B 1 48 ? 13.695 9.93 0.539 1 98.69 48 TYR B CA 1
ATOM 1870 C C . TYR B 1 48 ? 12.562 9.148 -0.117 1 98.69 48 TYR B C 1
ATOM 1872 O O . TYR B 1 48 ? 11.43 9.164 0.367 1 98.69 48 TYR B O 1
ATOM 1880 N N . TRP B 1 49 ? 12.875 8.477 -1.226 1 98.75 49 TRP B N 1
ATOM 1881 C CA . TRP B 1 49 ? 11.883 7.711 -1.964 1 98.75 49 TRP B CA 1
ATOM 1882 C C . TRP B 1 49 ? 12.445 6.367 -2.412 1 98.75 49 TRP B C 1
ATOM 1884 O O . TRP B 1 49 ? 13.664 6.195 -2.484 1 98.75 49 TRP B O 1
ATOM 1894 N N . ALA B 1 50 ? 11.594 5.414 -2.588 1 98.88 50 ALA B N 1
ATOM 1895 C CA . ALA B 1 50 ? 11.82 4.176 -3.328 1 98.88 50 ALA B CA 1
ATOM 1896 C C . ALA B 1 50 ? 10.898 4.078 -4.539 1 98.88 50 ALA B C 1
ATOM 1898 O O . ALA B 1 50 ? 9.719 4.438 -4.457 1 98.88 50 ALA B O 1
ATOM 1899 N N . GLU B 1 51 ? 11.422 3.666 -5.633 1 98.75 51 GLU B N 1
ATOM 1900 C CA . GLU B 1 51 ? 10.633 3.5 -6.848 1 98.75 51 GLU B CA 1
ATOM 1901 C C . GLU B 1 51 ? 10.523 2.029 -7.242 1 98.75 51 GLU B C 1
ATOM 1903 O O . GLU B 1 51 ? 11.539 1.336 -7.352 1 98.75 51 GLU B O 1
ATOM 1908 N N . LEU B 1 52 ? 9.375 1.547 -7.395 1 98.75 52 LEU B N 1
ATOM 1909 C CA . LEU B 1 52 ? 9.039 0.181 -7.777 1 98.75 52 LEU B CA 1
ATOM 1910 C C . LEU B 1 52 ? 8.156 0.167 -9.023 1 98.75 52 LEU B C 1
ATOM 1912 O O . LEU B 1 52 ? 7.312 1.045 -9.203 1 98.75 52 LEU B O 1
ATOM 1916 N N . ALA B 1 53 ? 8.359 -0.806 -9.82 1 98.75 53 ALA B N 1
ATOM 1917 C CA . ALA B 1 53 ? 7.555 -0.942 -11.031 1 98.75 53 ALA B CA 1
ATOM 1918 C C . ALA B 1 53 ? 6.066 -0.977 -10.703 1 98.75 53 ALA B C 1
ATOM 1920 O O . ALA B 1 53 ? 5.672 -1.435 -9.625 1 98.75 53 ALA B O 1
ATOM 1921 N N . THR B 1 54 ? 5.273 -0.506 -11.648 1 98.88 54 THR B N 1
ATOM 1922 C CA . THR B 1 54 ? 3.816 -0.536 -11.555 1 98.88 54 THR B CA 1
ATOM 1923 C C . THR B 1 54 ? 3.311 -1.973 -11.445 1 98.88 54 THR B C 1
ATOM 1925 O O . THR B 1 54 ? 3.861 -2.877 -12.078 1 98.88 54 THR B O 1
ATOM 1928 N N . ALA B 1 55 ? 2.268 -2.197 -10.633 1 98.94 55 ALA B N 1
ATOM 1929 C CA . ALA B 1 55 ? 1.729 -3.543 -10.438 1 98.94 55 ALA B CA 1
ATOM 1930 C C . ALA B 1 55 ? 0.233 -3.582 -10.734 1 98.94 55 ALA B C 1
ATOM 1932 O O . ALA B 1 55 ? -0.441 -2.549 -10.703 1 98.94 55 ALA B O 1
ATOM 1933 N N . VAL B 1 56 ? -0.224 -4.742 -11.031 1 98.94 56 VAL B N 1
ATOM 1934 C CA . VAL B 1 56 ? -1.65 -5.004 -11.188 1 98.94 56 VAL B CA 1
ATOM 1935 C C . VAL B 1 56 ? -2.084 -6.113 -10.234 1 98.94 56 VAL B C 1
ATOM 1937 O O . VAL B 1 56 ? -1.351 -7.082 -10.023 1 98.94 56 VAL B O 1
ATOM 1940 N N . VAL B 1 57 ? -3.205 -5.988 -9.617 1 99 57 VAL B N 1
ATOM 1941 C CA . VAL B 1 57 ? -3.883 -6.977 -8.789 1 99 57 VAL B CA 1
ATOM 1942 C C . VAL B 1 57 ? -5.195 -7.395 -9.445 1 99 57 VAL B C 1
ATOM 1944 O O . VAL B 1 57 ? -5.941 -6.547 -9.953 1 99 57 VAL B O 1
ATOM 1947 N N . ILE B 1 58 ? -5.523 -8.648 -9.43 1 99 58 ILE B N 1
ATOM 1948 C CA . ILE B 1 58 ? -6.656 -9.141 -10.211 1 99 58 ILE B CA 1
ATOM 1949 C C . ILE B 1 58 ? -7.703 -9.742 -9.281 1 99 58 ILE B C 1
ATOM 1951 O O . ILE B 1 58 ? -7.402 -10.641 -8.5 1 99 58 ILE B O 1
ATOM 1955 N N . ILE B 1 59 ? -8.891 -9.234 -9.328 1 98.94 59 ILE B N 1
ATOM 1956 C CA . ILE B 1 59 ? -10.062 -9.875 -8.734 1 98.94 59 ILE B CA 1
ATOM 1957 C C . ILE B 1 59 ? -10.742 -10.758 -9.773 1 98.94 59 ILE B C 1
ATOM 1959 O O . ILE B 1 59 ? -11.57 -10.273 -10.555 1 98.94 59 ILE B O 1
ATOM 1963 N N . ALA B 1 60 ? -10.422 -12 -9.766 1 98.94 60 ALA B N 1
ATOM 1964 C CA . ALA B 1 60 ? -10.945 -12.945 -10.742 1 98.94 60 ALA B CA 1
ATOM 1965 C C . ALA B 1 60 ? -12.125 -13.727 -10.18 1 98.94 60 ALA B C 1
ATOM 1967 O O . ALA B 1 60 ? -11.961 -14.516 -9.242 1 98.94 60 ALA B O 1
ATOM 1968 N N . ILE B 1 61 ? -13.242 -13.516 -10.719 1 98.06 61 ILE B N 1
ATOM 1969 C CA . ILE B 1 61 ? -14.461 -14.164 -10.227 1 98.06 61 ILE B CA 1
ATOM 1970 C C . ILE B 1 61 ? -14.898 -15.242 -11.211 1 98.06 61 ILE B C 1
ATOM 1972 O O . ILE B 1 61 ? -15.172 -14.953 -12.383 1 98.06 61 ILE B O 1
ATOM 1976 N N . ALA B 1 62 ? -14.867 -16.422 -10.797 1 92.88 62 ALA B N 1
ATOM 1977 C CA . ALA B 1 62 ? -15.344 -17.594 -11.523 1 92.88 62 ALA B CA 1
ATOM 1978 C C . ALA B 1 62 ? -16.609 -18.156 -10.883 1 92.88 62 ALA B C 1
ATOM 1980 O O . ALA B 1 62 ? -16.531 -18.891 -9.898 1 92.88 62 ALA B O 1
ATOM 1981 N N . ASP B 1 63 ? -17.781 -17.875 -11.5 1 87.69 63 ASP B N 1
ATOM 1982 C CA . ASP B 1 63 ? -19.062 -18.312 -10.945 1 87.69 63 ASP B CA 1
ATOM 1983 C C . ASP B 1 63 ? -19.266 -17.781 -9.531 1 87.69 63 ASP B C 1
ATOM 1985 O O . ASP B 1 63 ? -19.375 -16.562 -9.328 1 87.69 63 ASP B O 1
ATOM 1989 N N . ASP B 1 64 ? -19.156 -18.594 -8.523 1 94.06 64 ASP B N 1
ATOM 1990 C CA . ASP B 1 64 ? -19.469 -18.141 -7.168 1 94.06 64 ASP B CA 1
ATOM 1991 C C . ASP B 1 64 ? -18.219 -18.172 -6.285 1 94.06 64 ASP B C 1
ATOM 1993 O O . ASP B 1 64 ? -18.312 -18.359 -5.07 1 94.06 64 ASP B O 1
ATOM 1997 N N . SER B 1 65 ? -17.062 -18 -6.992 1 98.25 65 SER B N 1
ATOM 1998 C CA . SER B 1 65 ? -15.82 -18.016 -6.234 1 98.25 65 SER B CA 1
ATOM 1999 C C . SER B 1 65 ? -14.836 -16.984 -6.773 1 98.25 65 SER B C 1
ATOM 2001 O O . SER B 1 65 ? -14.977 -16.516 -7.906 1 98.25 65 SER B O 1
ATOM 2003 N N . ILE B 1 66 ? -13.977 -16.625 -5.957 1 98.75 66 ILE B N 1
ATOM 2004 C CA . ILE B 1 66 ? -12.859 -15.758 -6.324 1 98.75 66 ILE B CA 1
ATOM 2005 C C . ILE B 1 66 ? -11.555 -16.547 -6.285 1 98.75 66 ILE B C 1
ATOM 2007 O O . ILE B 1 66 ? -11.328 -17.344 -5.367 1 98.75 66 ILE B O 1
ATOM 2011 N N . ILE B 1 67 ? -10.68 -16.328 -7.234 1 98.75 67 ILE B N 1
ATOM 2012 C CA . ILE B 1 67 ? -9.414 -17.047 -7.324 1 98.75 67 ILE B CA 1
ATOM 2013 C C . ILE B 1 67 ? -8.367 -16.344 -6.465 1 98.75 67 ILE B C 1
ATOM 2015 O O . ILE B 1 67 ? -8.109 -15.148 -6.633 1 98.75 67 ILE B O 1
ATOM 2019 N N . PHE B 1 68 ? -7.84 -17.047 -5.52 1 98.81 68 PHE B N 1
ATOM 2020 C CA . PHE B 1 68 ? -6.715 -16.625 -4.695 1 98.81 68 PHE B CA 1
ATOM 2021 C C . PHE B 1 68 ? -5.477 -17.453 -5 1 98.81 68 PHE B C 1
ATOM 2023 O O . PHE B 1 68 ? -5.57 -18.516 -5.629 1 98.81 68 PHE B O 1
ATOM 2030 N N . VAL B 1 69 ? -4.348 -16.953 -4.602 1 98.75 69 VAL B N 1
ATOM 2031 C CA . VAL B 1 69 ? -3.115 -17.734 -4.594 1 98.75 69 VAL B CA 1
ATOM 2032 C C . VAL B 1 69 ? -2.496 -17.703 -3.197 1 98.75 69 VAL B C 1
ATOM 2034 O O . VAL B 1 69 ? -2.598 -16.688 -2.488 1 98.75 69 VAL B O 1
ATOM 2037 N N . GLU B 1 70 ? -1.968 -18.797 -2.783 1 98.62 70 GLU B N 1
ATOM 2038 C CA . GLU B 1 70 ? -1.179 -18.875 -1.558 1 98.62 70 GLU B CA 1
ATOM 2039 C C . GLU B 1 70 ? 0.316 -18.828 -1.861 1 98.62 70 GLU B C 1
ATOM 2041 O O . GLU B 1 70 ? 0.817 -19.625 -2.652 1 98.62 70 GLU B O 1
ATOM 2046 N N . GLN B 1 71 ? 0.975 -17.906 -1.302 1 97.75 71 GLN B N 1
ATOM 2047 C CA . GLN B 1 71 ? 2.377 -17.672 -1.629 1 97.75 71 GLN B CA 1
ATOM 2048 C C . GLN B 1 71 ? 3.15 -17.172 -0.411 1 97.75 71 GLN B C 1
ATOM 2050 O O . GLN B 1 71 ? 2.646 -16.359 0.361 1 97.75 71 GLN B O 1
ATOM 2055 N N . TYR B 1 72 ? 4.379 -17.672 -0.3 1 98.5 72 TYR B N 1
ATOM 2056 C CA . TYR B 1 72 ? 5.309 -17.172 0.711 1 98.5 72 TYR B CA 1
ATOM 2057 C C . TYR B 1 72 ? 5.965 -15.875 0.257 1 98.5 72 TYR B C 1
ATOM 2059 O O . TYR B 1 72 ? 6.457 -15.781 -0.871 1 98.5 72 TYR B O 1
ATOM 2067 N N . ARG B 1 73 ? 5.957 -14.883 1.096 1 98.19 73 ARG B N 1
ATOM 2068 C CA . ARG B 1 73 ? 6.598 -13.594 0.854 1 98.19 73 ARG B CA 1
ATOM 2069 C C . ARG B 1 73 ? 7.867 -13.445 1.688 1 98.19 73 ARG B C 1
ATOM 2071 O O . ARG B 1 73 ? 7.809 -13.055 2.854 1 98.19 73 ARG B O 1
ATOM 2078 N N . PRO B 1 74 ? 9 -13.656 1.102 1 98.31 74 PRO B N 1
ATOM 2079 C CA . PRO B 1 74 ? 10.25 -13.602 1.869 1 98.31 74 PRO B CA 1
ATOM 2080 C C . PRO B 1 74 ? 10.469 -12.25 2.541 1 98.31 74 PRO B C 1
ATOM 2082 O O . PRO B 1 74 ? 11.023 -12.188 3.643 1 98.31 74 PRO B O 1
ATOM 2085 N N . THR B 1 75 ? 10.055 -11.195 1.923 1 98.38 75 THR B N 1
ATOM 2086 C CA . THR B 1 75 ? 10.266 -9.836 2.414 1 98.38 75 THR B CA 1
ATOM 2087 C C . THR B 1 75 ? 9.727 -9.688 3.834 1 98.38 75 THR B C 1
ATOM 2089 O O . THR B 1 75 ? 10.367 -9.07 4.688 1 98.38 75 THR B O 1
ATOM 2092 N N . ILE B 1 76 ? 8.594 -10.289 4.078 1 98.69 76 ILE B N 1
ATOM 2093 C CA . ILE B 1 76 ? 7.977 -10.148 5.395 1 98.69 76 ILE B CA 1
ATOM 2094 C C . ILE B 1 76 ? 7.934 -11.508 6.09 1 98.69 76 ILE B C 1
ATOM 2096 O O . ILE B 1 76 ? 7.383 -11.633 7.188 1 98.69 76 ILE B O 1
ATOM 2100 N N . ARG B 1 77 ? 8.344 -12.547 5.484 1 98.56 77 ARG B N 1
ATOM 2101 C CA . ARG B 1 77 ? 8.516 -13.906 5.992 1 98.56 77 ARG B CA 1
ATOM 2102 C C . ARG B 1 77 ? 7.184 -14.492 6.445 1 98.56 77 ARG B C 1
ATOM 2104 O O . ARG B 1 77 ? 7.098 -15.109 7.512 1 98.56 77 ARG B O 1
ATOM 2111 N N . GLU B 1 78 ? 6.172 -14.297 5.656 1 98.62 78 GLU B N 1
ATOM 2112 C CA . GLU B 1 78 ? 4.848 -14.867 5.898 1 98.62 78 GLU B CA 1
ATOM 2113 C C . GLU B 1 78 ? 4.266 -15.469 4.625 1 98.62 78 GLU B C 1
ATOM 2115 O O . GLU B 1 78 ? 4.496 -14.953 3.527 1 98.62 78 GLU B O 1
ATOM 2120 N N . THR B 1 79 ? 3.514 -16.531 4.801 1 98.5 79 THR B N 1
ATOM 2121 C CA . THR B 1 79 ? 2.672 -17.062 3.732 1 98.5 79 THR B CA 1
ATOM 2122 C C . THR B 1 79 ? 1.292 -16.422 3.762 1 98.5 79 THR B C 1
ATOM 2124 O O . THR B 1 79 ? 0.634 -16.391 4.805 1 98.5 79 THR B O 1
ATOM 2127 N N . HIS B 1 80 ? 0.897 -15.852 2.65 1 98.5 80 HIS B N 1
ATOM 2128 C CA . HIS B 1 80 ? -0.388 -15.172 2.553 1 98.5 80 HIS B CA 1
ATOM 2129 C C . HIS B 1 80 ? -1.298 -15.852 1.535 1 98.5 80 HIS B C 1
ATOM 2131 O O . HIS B 1 80 ? -0.823 -16.375 0.524 1 98.5 80 HIS B O 1
ATOM 2137 N N . LEU B 1 81 ? -2.588 -15.906 1.854 1 98.75 81 LEU B N 1
ATOM 2138 C CA . LEU B 1 81 ? -3.617 -16.094 0.837 1 98.75 81 LEU B CA 1
ATOM 2139 C C . LEU B 1 81 ? -3.994 -14.766 0.192 1 98.75 81 LEU B C 1
ATOM 2141 O O . LEU B 1 81 ? -4.59 -13.906 0.842 1 98.75 81 LEU B O 1
ATOM 2145 N N . GLU B 1 82 ? -3.564 -14.578 -1.074 1 98.75 82 GLU B N 1
ATOM 2146 C CA . GLU B 1 82 ? -3.654 -13.242 -1.664 1 98.75 82 GLU B CA 1
ATOM 2147 C C . GLU B 1 82 ? -4.273 -13.297 -3.059 1 98.75 82 GLU B C 1
ATOM 2149 O O . GLU B 1 82 ? -4.453 -14.383 -3.621 1 98.75 82 GLU B O 1
ATOM 2154 N N . LEU B 1 83 ? -4.668 -12.188 -3.586 1 98.94 83 LEU B N 1
ATOM 2155 C CA . LEU B 1 83 ? -5.125 -12.094 -4.969 1 98.94 83 LEU B CA 1
ATOM 2156 C C . LEU B 1 83 ? -3.957 -12.219 -5.938 1 98.94 83 LEU B C 1
ATOM 2158 O O . LEU B 1 83 ? -2.844 -11.773 -5.641 1 98.94 83 LEU B O 1
ATOM 2162 N N . PRO B 1 84 ? -4.188 -12.883 -7.113 1 98.81 84 PRO B N 1
ATOM 2163 C CA . PRO B 1 84 ? -3.121 -12.867 -8.117 1 98.81 84 PRO B CA 1
ATOM 2164 C C . PRO B 1 84 ? -2.693 -11.453 -8.508 1 98.81 84 PRO B C 1
ATOM 2166 O O . PRO B 1 84 ? -3.523 -10.547 -8.547 1 98.81 84 PRO B O 1
ATOM 2169 N N . ALA B 1 85 ? -1.469 -11.305 -8.781 1 98.81 85 ALA B N 1
ATOM 2170 C CA . ALA B 1 85 ? -0.903 -9.992 -9.078 1 98.81 85 ALA B CA 1
ATOM 2171 C C . ALA B 1 85 ? 0.414 -10.117 -9.836 1 98.81 85 ALA B C 1
ATOM 2173 O O . ALA B 1 85 ? 0.983 -11.211 -9.922 1 98.81 85 ALA B O 1
ATOM 2174 N N . GLY B 1 86 ? 0.913 -8.977 -10.367 1 98.31 86 GLY B N 1
ATOM 2175 C CA . GLY B 1 86 ? 2.209 -8.969 -11.031 1 98.31 86 GLY B CA 1
ATOM 2176 C C . GLY B 1 86 ? 2.607 -7.605 -11.555 1 98.31 86 GLY B C 1
ATOM 2177 O O . GLY B 1 86 ? 1.844 -6.645 -11.445 1 98.31 86 GLY B O 1
ATOM 2178 N N . VAL B 1 87 ? 3.773 -7.582 -12.07 1 98.19 87 VAL B N 1
ATOM 2179 C CA . VAL B 1 87 ? 4.344 -6.344 -12.594 1 98.19 87 VAL B CA 1
ATOM 2180 C C . VAL B 1 87 ? 3.697 -6.012 -13.938 1 98.19 87 VAL B C 1
ATOM 2182 O O . VAL B 1 87 ? 3.459 -6.902 -14.758 1 98.19 87 VAL B O 1
ATOM 2185 N N . VAL B 1 88 ? 3.422 -4.727 -14.141 1 98.88 88 VAL B N 1
ATOM 2186 C CA . VAL B 1 88 ? 2.988 -4.238 -15.438 1 98.88 88 VAL B CA 1
ATOM 2187 C C . VAL B 1 88 ? 4.207 -3.951 -16.312 1 98.88 88 VAL B C 1
ATOM 2189 O O . VAL B 1 88 ? 5.141 -3.27 -15.891 1 98.88 88 VAL B O 1
ATOM 2192 N N . GLU B 1 89 ? 4.227 -4.484 -17.5 1 98.44 89 GLU B N 1
ATOM 2193 C CA . GLU B 1 89 ? 5.348 -4.281 -18.406 1 98.44 89 GLU B CA 1
ATOM 2194 C C . GLU B 1 89 ? 5.242 -2.939 -19.125 1 98.44 89 GLU B C 1
ATOM 2196 O O . GLU B 1 89 ? 4.172 -2.328 -19.156 1 98.44 89 GLU B O 1
ATOM 2201 N N . THR B 1 90 ? 6.332 -2.557 -19.703 1 97.81 90 THR B N 1
ATOM 2202 C CA . THR B 1 90 ? 6.391 -1.292 -20.438 1 97.81 90 THR B CA 1
ATOM 2203 C C . THR B 1 90 ? 5.316 -1.238 -21.516 1 97.81 90 THR B C 1
ATOM 2205 O O . THR B 1 90 ? 5.137 -2.201 -22.266 1 97.81 90 THR B O 1
ATOM 2208 N N . ASN B 1 91 ? 4.488 -0.14 -21.609 1 96.81 91 ASN B N 1
ATOM 2209 C CA . ASN B 1 91 ? 3.447 0.139 -22.594 1 96.81 91 ASN B CA 1
ATOM 2210 C C . ASN B 1 91 ? 2.264 -0.812 -22.438 1 96.81 91 ASN B C 1
ATOM 2212 O O . ASN B 1 91 ? 1.465 -0.966 -23.359 1 96.81 91 ASN B O 1
ATOM 2216 N N . GLU B 1 92 ? 2.209 -1.45 -21.391 1 98.31 92 GLU B N 1
ATOM 2217 C CA . GLU B 1 92 ? 1.114 -2.373 -21.109 1 98.31 92 GLU B CA 1
ATOM 2218 C C . GLU B 1 92 ? 0.046 -1.715 -20.25 1 98.31 92 GLU B C 1
ATOM 2220 O O . GLU B 1 92 ? 0.367 -1.008 -19.281 1 98.31 92 GLU B O 1
ATOM 2225 N N . SER B 1 93 ? -1.237 -1.892 -20.594 1 98.81 93 SER B N 1
ATOM 2226 C CA . SER B 1 93 ? -2.32 -1.417 -19.734 1 98.81 93 SER B CA 1
ATOM 2227 C C . SER B 1 93 ? -2.488 -2.311 -18.516 1 98.81 93 SER B C 1
ATOM 2229 O O . SER B 1 93 ? -1.984 -3.436 -18.484 1 98.81 93 SER B O 1
ATOM 2231 N N . PHE B 1 94 ? -3.199 -1.843 -17.562 1 98.94 94 PHE B N 1
ATOM 2232 C CA . PHE B 1 94 ? -3.498 -2.652 -16.375 1 98.94 94 PHE B CA 1
ATOM 2233 C C . PHE B 1 94 ? -4.297 -3.893 -16.766 1 98.94 94 PHE B C 1
ATOM 2235 O O . PHE B 1 94 ? -4.027 -4.988 -16.266 1 98.94 94 PHE B O 1
ATOM 2242 N N . THR B 1 95 ? -5.27 -3.75 -17.672 1 98.94 95 THR B N 1
ATOM 2243 C CA . THR B 1 95 ? -6.105 -4.883 -18.047 1 98.94 95 THR B CA 1
ATOM 2244 C C . THR B 1 95 ? -5.297 -5.922 -18.812 1 98.94 95 THR B C 1
ATOM 2246 O O . THR B 1 95 ? -5.461 -7.125 -18.609 1 98.94 95 THR B O 1
ATOM 2249 N N . SER B 1 96 ? -4.406 -5.461 -19.719 1 98.88 96 SER B N 1
ATOM 2250 C CA . SER B 1 96 ? -3.557 -6.398 -20.453 1 98.88 96 SER B CA 1
ATOM 2251 C C . SER B 1 96 ? -2.617 -7.141 -19.5 1 98.88 96 SER B C 1
ATOM 2253 O O . SER B 1 96 ? -2.436 -8.352 -19.625 1 98.88 96 SER B O 1
ATOM 2255 N N . ALA B 1 97 ? -2.012 -6.418 -18.578 1 98.88 97 ALA B N 1
ATOM 2256 C CA . ALA B 1 97 ? -1.147 -7.035 -17.578 1 98.88 97 ALA B CA 1
ATOM 2257 C C . ALA B 1 97 ? -1.925 -8.031 -16.719 1 98.88 97 ALA B C 1
ATOM 2259 O O . ALA B 1 97 ? -1.441 -9.133 -16.453 1 98.88 97 ALA B O 1
ATOM 2260 N N . GLY B 1 98 ? -3.154 -7.617 -16.297 1 98.88 98 GLY B N 1
ATOM 2261 C CA . GLY B 1 98 ? -3.996 -8.5 -15.508 1 98.88 98 GLY B CA 1
ATOM 2262 C C . GLY B 1 98 ? -4.316 -9.805 -16.219 1 98.88 98 GLY B C 1
ATOM 2263 O O . GLY B 1 98 ? -4.266 -10.875 -15.602 1 98.88 98 GLY B O 1
ATOM 2264 N N . LYS B 1 99 ? -4.629 -9.664 -17.453 1 98.69 99 LYS B N 1
ATOM 2265 C CA . LYS B 1 99 ? -4.914 -10.852 -18.266 1 98.69 99 LYS B CA 1
ATOM 2266 C C . LYS B 1 99 ? -3.709 -11.789 -18.312 1 98.69 99 LYS B C 1
ATOM 2268 O O . LYS B 1 99 ? -3.846 -12.992 -18.094 1 98.69 99 LYS B O 1
ATOM 2273 N N . ARG B 1 100 ? -2.572 -11.258 -18.609 1 98.19 100 ARG B N 1
ATOM 2274 C CA . ARG B 1 100 ? -1.345 -12.039 -18.719 1 98.19 100 ARG B CA 1
ATOM 2275 C C . ARG B 1 100 ? -0.981 -12.688 -17.391 1 98.19 100 ARG B C 1
ATOM 2277 O O . ARG B 1 100 ? -0.763 -13.898 -17.328 1 98.19 100 ARG B O 1
ATOM 2284 N N . GLU B 1 101 ? -0.948 -11.945 -16.281 1 98.56 101 GLU B N 1
ATOM 2285 C CA . GLU B 1 101 ? -0.54 -12.438 -14.977 1 98.56 101 GLU B CA 1
ATOM 2286 C C . GLU B 1 101 ? -1.522 -13.477 -14.445 1 98.56 101 GLU B C 1
ATOM 2288 O O . GLU B 1 101 ? -1.12 -14.445 -13.805 1 98.56 101 GLU B O 1
ATOM 2293 N N . LEU B 1 102 ? -2.824 -13.219 -14.672 1 98.69 102 LEU B N 1
ATOM 2294 C CA . LEU B 1 102 ? -3.83 -14.188 -14.25 1 98.69 102 LEU B CA 1
ATOM 2295 C C . LEU B 1 102 ? -3.576 -15.547 -14.891 1 98.69 102 LEU B C 1
ATOM 2297 O O . LEU B 1 102 ? -3.576 -16.578 -14.203 1 98.69 102 LEU B O 1
ATOM 2301 N N . ARG B 1 103 ? -3.363 -15.531 -16.172 1 98.12 103 ARG B N 1
ATOM 2302 C CA . ARG B 1 103 ? -3.117 -16.766 -16.891 1 98.12 103 ARG B CA 1
ATOM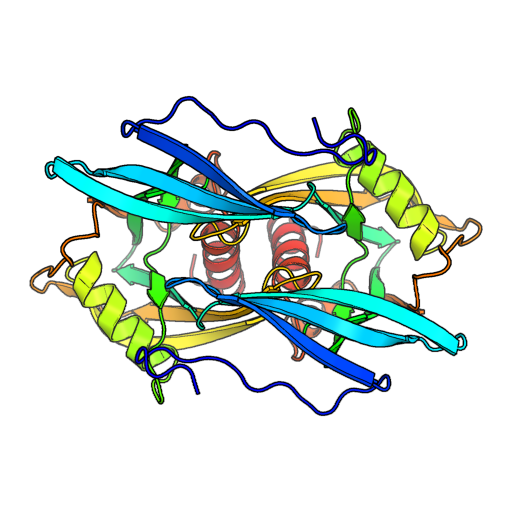 2303 C C . ARG B 1 103 ? -1.859 -17.469 -16.391 1 98.12 103 ARG B C 1
ATOM 2305 O O . ARG B 1 103 ? -1.877 -18.672 -16.109 1 98.12 103 ARG B O 1
ATOM 2312 N N . GLU B 1 104 ? -0.795 -16.766 -16.25 1 98.06 104 GLU B N 1
ATOM 2313 C CA . GLU B 1 104 ? 0.486 -17.328 -15.836 1 98.06 104 GLU B CA 1
ATOM 2314 C C . GLU B 1 104 ? 0.4 -17.938 -14.438 1 98.06 104 GLU B C 1
ATOM 2316 O O . GLU B 1 104 ? 0.867 -19.047 -14.203 1 98.06 104 GLU B O 1
ATOM 2321 N N . GLU B 1 105 ? -0.24 -17.266 -13.523 1 98.12 105 GLU B N 1
ATOM 2322 C CA . GLU B 1 105 ? -0.194 -17.656 -12.117 1 98.12 105 GLU B CA 1
ATOM 2323 C C . GLU B 1 105 ? -1.279 -18.672 -11.797 1 98.12 105 GLU B C 1
ATOM 2325 O O . GLU B 1 105 ? -1.105 -19.516 -10.906 1 98.12 105 GLU B O 1
ATOM 2330 N N . THR B 1 106 ? -2.424 -18.578 -12.477 1 98.06 106 THR B N 1
ATOM 2331 C CA . THR B 1 106 ? -3.57 -19.328 -11.953 1 98.06 106 THR B CA 1
ATOM 2332 C C . THR B 1 106 ? -4.094 -20.312 -12.984 1 98.06 106 THR B C 1
ATOM 2334 O O . THR B 1 106 ? -4.895 -21.188 -12.664 1 98.06 106 THR B O 1
ATOM 2337 N N . GLY B 1 107 ? -3.699 -20.203 -14.266 1 97.44 107 GLY B N 1
ATOM 2338 C CA . GLY B 1 107 ? -4.199 -21.078 -15.312 1 97.44 107 GLY B CA 1
ATOM 2339 C C . GLY B 1 107 ? -5.613 -20.734 -15.75 1 97.44 107 GLY B C 1
ATOM 2340 O O . GLY B 1 107 ? -6.359 -21.609 -16.188 1 97.44 107 GLY B O 1
ATOM 2341 N N . PHE B 1 108 ? -6.027 -19.453 -15.547 1 97.5 108 PHE B N 1
ATOM 2342 C CA . PHE B 1 108 ? -7.316 -18.984 -16.047 1 97.5 108 PHE B CA 1
ATOM 2343 C C . PHE B 1 108 ? -7.129 -17.828 -17.031 1 97.5 108 PHE B C 1
ATOM 2345 O O . PHE B 1 108 ? -6.234 -17 -16.859 1 97.5 108 PHE B O 1
ATOM 2352 N N . GLU B 1 109 ? -7.945 -17.844 -17.938 1 97.5 109 GLU B N 1
ATOM 2353 C CA . GLU B 1 109 ? -8.055 -16.703 -18.859 1 97.5 109 GLU B CA 1
ATOM 2354 C C . GLU B 1 109 ? -9.406 -16.016 -18.719 1 97.5 109 GLU B C 1
ATOM 2356 O O . GLU B 1 109 ? -10.438 -16.672 -18.547 1 97.5 109 GLU B O 1
ATOM 2361 N N . ALA B 1 110 ? -9.383 -14.727 -18.781 1 98.06 110 ALA B N 1
ATOM 2362 C CA . ALA B 1 110 ? -10.609 -13.953 -18.656 1 98.06 110 ALA B CA 1
ATOM 2363 C C . ALA B 1 110 ? -11.008 -13.328 -19.984 1 98.06 110 ALA B C 1
ATOM 2365 O O . ALA B 1 110 ? -10.148 -12.859 -20.734 1 98.06 110 ALA B O 1
ATOM 2366 N N . ASN B 1 111 ? -12.242 -13.305 -20.25 1 97.12 111 ASN B N 1
ATOM 2367 C CA . ASN B 1 111 ? -12.75 -12.656 -21.453 1 97.12 111 ASN B CA 1
ATOM 2368 C C . ASN B 1 111 ? -13.195 -11.219 -21.172 1 97.12 111 ASN B C 1
ATOM 2370 O O . ASN B 1 111 ? -13.336 -10.422 -22.094 1 97.12 111 ASN B O 1
ATOM 2374 N N . ASN B 1 112 ? -13.523 -10.969 -20 1 98 112 ASN B N 1
ATOM 2375 C CA . ASN B 1 112 ? -13.93 -9.633 -19.578 1 98 112 ASN B CA 1
ATOM 2376 C C . ASN B 1 112 ? -13.023 -9.094 -18.469 1 98 112 ASN B C 1
ATOM 2378 O O . ASN B 1 112 ? -12.883 -9.719 -17.422 1 98 112 ASN B O 1
ATOM 2382 N N . LEU B 1 113 ? -12.406 -7.984 -18.734 1 98.75 113 LEU B N 1
ATOM 2383 C CA . LEU B 1 113 ? -11.562 -7.316 -17.75 1 98.75 113 LEU B CA 1
ATOM 2384 C C . LEU B 1 113 ? -11.906 -5.836 -17.641 1 98.75 113 LEU B C 1
ATOM 2386 O O . LEU B 1 113 ? -12.164 -5.184 -18.656 1 98.75 113 LEU B O 1
ATOM 2390 N N . LEU B 1 114 ? -11.953 -5.355 -16.469 1 98.69 114 LEU B N 1
ATOM 2391 C CA . LEU B 1 114 ? -12.305 -3.965 -16.188 1 98.69 114 LEU B CA 1
ATOM 2392 C C . LEU B 1 114 ? -11.422 -3.393 -15.086 1 98.69 114 LEU B C 1
ATOM 2394 O O . LEU B 1 114 ? -11.258 -4.008 -14.023 1 98.69 114 LEU B O 1
ATOM 2398 N N . LEU B 1 115 ? -10.766 -2.281 -15.32 1 98.88 115 LEU B N 1
ATOM 2399 C CA . LEU B 1 115 ? -10.023 -1.581 -14.273 1 98.88 115 LEU B CA 1
ATOM 2400 C C . LEU B 1 115 ? -10.977 -0.934 -13.273 1 98.88 115 LEU B C 1
ATOM 2402 O O . LEU B 1 115 ? -11.781 -0.074 -13.641 1 98.88 115 LEU B O 1
ATOM 2406 N N . LEU B 1 116 ? -10.93 -1.284 -12.016 1 98.81 116 LEU B N 1
ATOM 2407 C CA . LEU B 1 116 ? -11.812 -0.751 -10.984 1 98.81 116 LEU B CA 1
ATOM 2408 C C . LEU B 1 116 ? -11.203 0.488 -10.336 1 98.81 116 LEU B C 1
ATOM 2410 O O . LEU B 1 116 ? -11.93 1.386 -9.898 1 98.81 116 LEU B O 1
ATOM 2414 N N . GLN B 1 117 ? -9.914 0.478 -10.18 1 98.88 117 GLN B N 1
ATOM 2415 C CA . GLN B 1 117 ? -9.188 1.493 -9.422 1 98.88 117 GLN B CA 1
ATOM 2416 C C . GLN B 1 117 ? -7.703 1.475 -9.758 1 98.88 117 GLN B C 1
ATOM 2418 O O . GLN B 1 117 ? -7.137 0.414 -10.031 1 98.88 117 GLN B O 1
ATOM 2423 N N . ASP B 1 118 ? -7.059 2.504 -9.867 1 98.69 118 ASP B N 1
ATOM 2424 C CA . ASP B 1 118 ? -5.609 2.615 -9.781 1 98.69 118 ASP B CA 1
ATOM 2425 C C . ASP B 1 118 ? -5.195 3.74 -8.836 1 98.69 118 ASP B C 1
ATOM 2427 O O . ASP B 1 118 ? -5.902 4.742 -8.711 1 98.69 118 ASP B O 1
ATOM 2431 N N . LEU B 1 119 ? -4.184 3.613 -8.148 1 98.88 119 LEU B N 1
ATOM 2432 C CA . LEU B 1 119 ? -3.805 4.52 -7.07 1 98.88 119 LEU B CA 1
ATOM 2433 C C . LEU B 1 119 ? -2.312 4.414 -6.773 1 98.88 119 LEU B C 1
ATOM 2435 O O . LEU B 1 119 ? -1.647 3.482 -7.23 1 98.88 119 LEU B O 1
ATOM 2439 N N . TRP B 1 120 ? -1.765 5.41 -6.074 1 98.94 120 TRP B N 1
ATOM 2440 C CA . TRP B 1 120 ? -0.401 5.379 -5.559 1 98.94 120 TRP B CA 1
ATOM 2441 C C . TRP B 1 120 ? -0.344 4.641 -4.223 1 98.94 120 TRP B C 1
ATOM 2443 O O . TRP B 1 120 ? -1.226 4.809 -3.377 1 98.94 120 TRP B O 1
ATOM 2453 N N . CYS B 1 121 ? 0.729 3.85 -4.008 1 98.94 121 CYS B N 1
ATOM 2454 C CA . CYS B 1 121 ? 0.874 3.059 -2.791 1 98.94 121 CYS B CA 1
ATOM 2455 C C . CYS B 1 121 ? 1.895 3.689 -1.852 1 98.94 121 CYS B C 1
ATOM 2457 O O . CYS B 1 121 ? 2.973 4.098 -2.285 1 98.94 121 CYS B O 1
ATOM 2459 N N . SER B 1 122 ? 1.526 3.723 -0.514 1 98.88 122 SER B N 1
ATOM 2460 C CA . SER B 1 122 ? 2.467 4.145 0.519 1 98.88 122 SER B CA 1
ATOM 2461 C C . SER B 1 122 ? 3.199 5.422 0.114 1 98.88 122 SER B C 1
ATOM 2463 O O . SER B 1 122 ? 4.43 5.461 0.114 1 98.88 122 SER B O 1
ATOM 2465 N N . THR B 1 123 ? 2.484 6.469 -0.051 1 98.62 123 THR B N 1
ATOM 2466 C CA . THR B 1 123 ? 2.932 7.652 -0.776 1 98.62 123 THR B CA 1
ATOM 2467 C C . THR B 1 123 ? 3.932 8.453 0.056 1 98.62 123 THR B C 1
ATOM 2469 O O . THR B 1 123 ? 4.559 9.383 -0.447 1 98.62 123 THR B O 1
ATOM 2472 N N . GLY B 1 124 ? 4.145 8.094 1.254 1 97.44 124 GLY B N 1
ATOM 2473 C CA . GLY B 1 124 ? 5.152 8.766 2.061 1 97.44 124 GLY B CA 1
ATOM 2474 C C . GLY B 1 124 ? 6.57 8.461 1.616 1 97.44 124 GLY B C 1
ATOM 2475 O O . GLY B 1 124 ? 7.508 9.172 1.978 1 97.44 124 GLY B O 1
ATOM 2476 N N . MET B 1 125 ? 6.66 7.398 0.807 1 98.19 125 MET B N 1
ATOM 2477 C CA . MET B 1 125 ? 8.031 7.082 0.41 1 98.19 125 MET B CA 1
ATOM 2478 C C . MET B 1 125 ? 8.055 6.367 -0.938 1 98.19 125 MET B C 1
ATOM 2480 O O . MET B 1 125 ? 9.094 6.289 -1.585 1 98.19 125 MET B O 1
ATOM 2484 N N . LEU B 1 126 ? 7.02 5.82 -1.393 1 98.81 126 LEU B N 1
ATOM 2485 C CA . LEU B 1 126 ? 7.039 4.863 -2.494 1 98.81 126 LEU B CA 1
ATOM 2486 C C . LEU B 1 126 ? 6.48 5.488 -3.766 1 98.81 126 LEU B C 1
ATOM 2488 O O . LEU B 1 126 ? 5.391 6.066 -3.752 1 98.81 126 LEU B O 1
ATOM 2492 N N . ARG B 1 127 ? 7.238 5.488 -4.812 1 98.81 127 ARG B N 1
ATOM 2493 C CA . ARG B 1 127 ? 6.781 5.727 -6.176 1 98.81 127 ARG B CA 1
ATOM 2494 C C . ARG B 1 127 ? 6.363 4.422 -6.852 1 98.81 127 ARG B C 1
ATOM 2496 O O . ARG B 1 127 ? 7.168 3.785 -7.531 1 98.81 127 ARG B O 1
ATOM 2503 N N . HIS B 1 128 ? 5.152 4.027 -6.66 1 98.88 128 HIS B N 1
ATOM 2504 C CA . HIS B 1 128 ? 4.59 2.75 -7.086 1 98.88 128 HIS B CA 1
ATOM 2505 C C . HIS B 1 128 ? 3.086 2.855 -7.301 1 98.88 128 HIS B C 1
ATOM 2507 O O . HIS B 1 128 ? 2.338 3.139 -6.363 1 98.88 128 HIS B O 1
ATOM 2513 N N . ARG B 1 129 ? 2.652 2.697 -8.523 1 98.81 129 ARG B N 1
ATOM 2514 C CA . ARG B 1 129 ? 1.223 2.656 -8.82 1 98.81 129 ARG B CA 1
ATOM 2515 C C . ARG B 1 129 ? 0.717 1.219 -8.875 1 98.81 129 ARG B C 1
ATOM 2517 O O . ARG B 1 129 ? 1.446 0.314 -9.289 1 98.81 129 ARG B O 1
ATOM 2524 N N . ARG B 1 130 ? -0.441 1.033 -8.469 1 98.94 130 ARG B N 1
ATOM 2525 C CA . ARG B 1 130 ? -1.114 -0.262 -8.461 1 98.94 130 ARG B CA 1
ATOM 2526 C C . ARG B 1 130 ? -2.51 -0.155 -9.07 1 98.94 130 ARG B C 1
ATOM 2528 O O . ARG B 1 130 ? -3.287 0.726 -8.695 1 98.94 130 ARG B O 1
ATOM 2535 N N . GLY B 1 131 ? -2.779 -0.96 -10.016 1 98.94 131 GLY B N 1
ATOM 2536 C CA . GLY B 1 131 ? -4.125 -1.086 -10.555 1 98.94 131 GLY B CA 1
ATOM 2537 C C . GLY B 1 131 ? -4.855 -2.32 -10.055 1 98.94 131 GLY B C 1
ATOM 2538 O O . GLY B 1 131 ? -4.238 -3.365 -9.836 1 98.94 131 GLY B O 1
ATOM 2539 N N . PHE B 1 132 ? -6.148 -2.193 -9.852 1 99 132 PHE B N 1
ATOM 2540 C CA . PHE B 1 132 ? -7.031 -3.305 -9.516 1 99 132 PHE B CA 1
ATOM 2541 C C . PHE B 1 132 ? -7.961 -3.629 -10.68 1 99 132 PHE B C 1
ATOM 2543 O O . PHE B 1 132 ? -8.789 -2.799 -11.07 1 99 132 PHE B O 1
ATOM 2550 N N . VAL B 1 133 ? -7.855 -4.84 -11.164 1 99 133 VAL B N 1
ATOM 2551 C CA . VAL B 1 133 ? -8.617 -5.242 -12.344 1 99 133 VAL B CA 1
ATOM 2552 C C . VAL B 1 133 ? -9.594 -6.352 -11.977 1 99 133 VAL B C 1
ATOM 2554 O O . VAL B 1 133 ? -9.211 -7.34 -11.336 1 99 133 VAL B O 1
ATOM 2557 N N . LEU B 1 134 ? -10.82 -6.184 -12.344 1 98.88 134 LEU B N 1
ATOM 2558 C CA . LEU B 1 134 ? -11.828 -7.238 -12.281 1 98.88 134 LEU B CA 1
ATOM 2559 C C . LEU B 1 134 ? -11.766 -8.133 -13.516 1 98.88 134 LEU B C 1
ATOM 2561 O O . LEU B 1 134 ? -11.703 -7.633 -14.641 1 98.88 134 LEU B O 1
ATOM 2565 N N . ALA B 1 135 ? -11.703 -9.391 -13.297 1 98.88 135 ALA B N 1
ATOM 2566 C CA . ALA B 1 135 ? -11.703 -10.367 -14.375 1 98.88 135 ALA B CA 1
ATOM 2567 C C . ALA B 1 135 ? -12.883 -11.336 -14.242 1 98.88 135 ALA B C 1
ATOM 2569 O O . ALA B 1 135 ? -13.039 -11.992 -13.203 1 98.88 135 ALA B O 1
ATOM 2570 N N . THR B 1 136 ? -13.711 -11.469 -15.266 1 98.12 136 THR B N 1
ATOM 2571 C CA . THR B 1 136 ? -14.859 -12.367 -15.281 1 98.12 136 THR B CA 1
ATOM 2572 C C . THR B 1 136 ? -14.906 -13.164 -16.578 1 98.12 136 THR B C 1
ATOM 2574 O O . THR B 1 136 ? -14.094 -12.945 -17.484 1 98.12 136 THR B O 1
ATOM 2577 N N . ASP B 1 137 ? -15.836 -14.141 -16.641 1 97.44 137 ASP B N 1
ATOM 2578 C CA . ASP B 1 137 ? -15.938 -15.039 -17.781 1 97.44 137 ASP B CA 1
ATOM 2579 C C . ASP B 1 137 ? -14.641 -15.805 -18 1 97.44 137 ASP B C 1
ATOM 2581 O O . ASP B 1 137 ? -14.047 -15.75 -19.078 1 97.44 137 ASP B O 1
ATOM 2585 N N . LEU B 1 138 ? -14.289 -16.516 -16.969 1 97.81 138 LEU B N 1
ATOM 2586 C CA . LEU B 1 138 ? -13.016 -17.234 -16.922 1 97.81 138 LEU B CA 1
ATOM 2587 C C . LEU B 1 138 ? -13.133 -18.594 -17.594 1 97.81 138 LEU B C 1
ATOM 2589 O O . LEU B 1 138 ? -14.164 -19.266 -17.484 1 97.81 138 LEU B O 1
ATOM 2593 N N . ARG B 1 139 ? -12.062 -18.984 -18.203 1 96.5 139 ARG B N 1
ATOM 2594 C CA . ARG B 1 139 ? -11.906 -20.344 -18.688 1 96.5 139 ARG B CA 1
ATOM 2595 C C . ARG B 1 139 ? -10.547 -20.922 -18.297 1 96.5 139 ARG B C 1
ATOM 2597 O O . ARG B 1 139 ? -9.539 -20.203 -18.297 1 96.5 139 ARG B O 1
ATOM 2604 N N . PRO B 1 140 ? -10.539 -22.188 -17.969 1 95.44 140 PRO B N 1
ATOM 2605 C CA . PRO B 1 140 ? -9.266 -22.797 -17.594 1 95.44 140 PRO B CA 1
ATOM 2606 C C . PRO B 1 140 ? -8.312 -22.953 -18.781 1 95.44 140 PRO B C 1
ATOM 2608 O O . PRO B 1 140 ? -8.75 -23.234 -19.891 1 95.44 140 PRO B O 1
ATOM 2611 N N . VAL B 1 141 ? -7.074 -22.656 -18.516 1 95.75 141 VAL B N 1
ATOM 2612 C CA . VAL B 1 141 ? -5.984 -22.891 -19.469 1 95.75 141 VAL B CA 1
ATOM 2613 C C . VAL B 1 141 ? -4.781 -23.469 -18.719 1 95.75 141 VAL B C 1
ATOM 2615 O O . VAL B 1 141 ? -4.895 -23.875 -17.562 1 95.75 141 VAL B O 1
ATOM 2618 N N . GLU B 1 142 ? -3.693 -23.562 -19.391 1 93.44 142 GLU B N 1
ATOM 2619 C CA . GLU B 1 142 ? -2.502 -24.109 -18.75 1 93.44 142 GLU B CA 1
ATOM 2620 C C . GLU B 1 142 ? -1.784 -23.031 -17.938 1 93.44 142 GLU B C 1
ATOM 2622 O O . GLU B 1 142 ? -1.562 -21.922 -18.406 1 93.44 142 GLU B O 1
ATOM 2627 N N . GLN B 1 143 ? -1.536 -23.422 -16.703 1 91.12 143 GLN B N 1
ATOM 2628 C CA . GLN B 1 143 ? -0.721 -22.547 -15.859 1 91.12 143 GLN B CA 1
ATOM 2629 C C . GLN B 1 143 ? 0.732 -22.531 -16.328 1 91.12 143 GLN B C 1
ATOM 2631 O O . GLN B 1 143 ? 1.276 -23.578 -16.703 1 91.12 143 GLN B O 1
ATOM 2636 N N . THR B 1 144 ? 1.354 -21.344 -16.266 1 90.44 144 THR B N 1
ATOM 2637 C CA . THR B 1 144 ? 2.756 -21.172 -16.625 1 90.44 144 THR B CA 1
ATOM 2638 C C . THR B 1 144 ? 3.471 -20.281 -15.625 1 90.44 144 THR B C 1
ATOM 2640 O O . THR B 1 144 ? 3.463 -19.062 -15.758 1 90.44 144 THR B O 1
ATOM 2643 N N . LEU B 1 145 ? 4.09 -20.922 -14.703 1 89.25 145 LEU B N 1
ATOM 2644 C CA . LEU B 1 145 ? 4.793 -20.172 -13.672 1 89.25 145 LEU B CA 1
ATOM 2645 C C . LEU B 1 145 ? 6.23 -19.891 -14.086 1 89.25 145 LEU B C 1
ATOM 2647 O O . LEU B 1 145 ? 6.871 -20.719 -14.727 1 89.25 145 LEU B O 1
ATOM 2651 N N . ASP B 1 146 ? 6.652 -18.688 -13.641 1 84 146 ASP B N 1
ATOM 2652 C CA . ASP B 1 146 ? 8.078 -18.406 -13.805 1 84 146 ASP B CA 1
ATOM 2653 C C . ASP B 1 146 ? 8.898 -19.141 -12.75 1 84 146 ASP B C 1
ATOM 2655 O O . ASP B 1 146 ? 8.359 -19.609 -11.75 1 84 146 ASP B O 1
ATOM 2659 N N . ASP B 1 147 ? 10.18 -19.203 -12.992 1 81.25 147 ASP B N 1
ATOM 2660 C CA . ASP B 1 147 ? 11.102 -19.938 -12.141 1 81.25 147 ASP B CA 1
ATOM 2661 C C . ASP B 1 147 ? 11.117 -19.375 -10.727 1 81.25 147 ASP B C 1
ATOM 2663 O O . ASP B 1 147 ? 11.484 -20.078 -9.781 1 81.25 147 ASP B O 1
ATOM 2667 N N . ASN B 1 148 ? 10.594 -18.234 -10.547 1 82.56 148 ASN B N 1
ATOM 2668 C CA . ASN B 1 148 ? 10.672 -17.625 -9.227 1 82.56 148 ASN B CA 1
ATOM 2669 C C . ASN B 1 148 ? 9.289 -17.531 -8.578 1 82.56 148 ASN B C 1
ATOM 2671 O O . ASN B 1 148 ? 9.117 -16.844 -7.57 1 82.56 148 ASN B O 1
ATOM 2675 N N . GLU B 1 149 ? 8.438 -18.188 -9.188 1 91.12 149 GLU B N 1
ATOM 2676 C CA . GLU B 1 149 ? 7.086 -18.141 -8.648 1 91.12 149 GLU B CA 1
ATOM 2677 C C . GLU B 1 149 ? 6.699 -19.469 -8.008 1 91.12 149 GLU B C 1
ATOM 2679 O O . GLU B 1 149 ? 6.629 -20.5 -8.688 1 91.12 149 GLU B O 1
ATOM 2684 N N . PHE B 1 150 ? 6.504 -19.453 -6.699 1 96.25 150 PHE B N 1
ATOM 2685 C CA . PHE B 1 150 ? 6.078 -20.609 -5.906 1 96.25 150 PHE B CA 1
ATOM 2686 C C . PHE B 1 150 ? 4.758 -20.312 -5.199 1 96.25 150 PHE B C 1
ATOM 2688 O O . PHE B 1 150 ? 4.738 -19.656 -4.156 1 96.25 150 PHE B O 1
ATOM 2695 N N . LEU B 1 151 ? 3.689 -20.719 -5.844 1 97.88 151 LEU B N 1
ATOM 2696 C CA . LEU B 1 151 ? 2.373 -20.438 -5.289 1 97.88 151 LEU B CA 1
ATOM 2697 C C . LEU B 1 151 ? 1.385 -21.547 -5.617 1 97.88 151 LEU B C 1
ATOM 2699 O O . LEU B 1 151 ? 1.63 -22.359 -6.52 1 97.88 151 LEU B O 1
ATOM 2703 N N . SER B 1 152 ? 0.368 -21.688 -4.828 1 98.06 152 SER B N 1
ATOM 2704 C CA . SER B 1 152 ? -0.758 -22.578 -5.113 1 98.06 152 SER B CA 1
ATOM 2705 C C . SER B 1 152 ? -2.047 -21.781 -5.312 1 98.06 152 SER B C 1
ATOM 2707 O O . SER B 1 152 ? -2.254 -20.75 -4.668 1 98.06 152 SER B O 1
ATOM 2709 N N . VAL B 1 153 ? -2.906 -22.312 -6.113 1 98.19 153 VAL B N 1
ATOM 2710 C CA . VAL B 1 153 ? -4.141 -21.609 -6.469 1 98.19 153 VAL B CA 1
ATOM 2711 C C . VAL B 1 153 ? -5.285 -22.109 -5.59 1 98.19 153 VAL B C 1
ATOM 2713 O O . VAL B 1 153 ? -5.414 -23.312 -5.352 1 98.19 153 VAL B O 1
ATOM 2716 N N . HIS B 1 154 ? -6.148 -21.219 -5.121 1 98.38 154 HIS B N 1
ATOM 2717 C CA . HIS B 1 154 ? -7.293 -21.531 -4.277 1 98.38 154 HIS B CA 1
ATOM 2718 C C . HIS B 1 154 ? -8.547 -20.797 -4.758 1 98.38 154 HIS B C 1
ATOM 2720 O O . HIS B 1 154 ? -8.469 -19.656 -5.219 1 98.38 154 HIS B O 1
ATOM 2726 N N . SER B 1 155 ? -9.617 -21.469 -4.652 1 98 155 SER B N 1
ATOM 2727 C CA . SER B 1 155 ? -10.922 -20.859 -4.879 1 98 155 SER B CA 1
ATOM 2728 C C . SER B 1 155 ? -11.617 -20.531 -3.562 1 98 155 SER B C 1
ATOM 2730 O O . SER B 1 155 ? -11.789 -21.422 -2.717 1 98 155 SER B O 1
ATOM 2732 N N . VAL B 1 156 ? -12.023 -19.344 -3.393 1 98.56 156 VAL B N 1
ATOM 2733 C CA . VAL B 1 156 ? -12.727 -18.906 -2.191 1 98.56 156 VAL B CA 1
ATOM 2734 C C . VAL B 1 156 ? -14.156 -18.5 -2.549 1 98.56 156 VAL B C 1
ATOM 2736 O O . VAL B 1 156 ? -14.367 -17.656 -3.422 1 98.56 156 VAL B O 1
ATOM 2739 N N . PRO B 1 157 ? -15.172 -19.094 -1.9 1 98.56 157 PRO B N 1
ATOM 2740 C CA . PRO B 1 157 ? -16.531 -18.625 -2.176 1 98.56 157 PRO B CA 1
ATOM 2741 C C . PRO B 1 157 ? -16.688 -17.125 -1.984 1 98.56 157 PRO B C 1
ATOM 2743 O O . PRO B 1 157 ? -16.141 -16.562 -1.037 1 98.56 157 PRO B O 1
ATOM 2746 N N . VAL B 1 158 ? -17.422 -16.531 -2.9 1 98.12 158 VAL B N 1
ATOM 2747 C CA . VAL B 1 158 ? -17.641 -15.086 -2.861 1 98.12 158 VAL B CA 1
ATOM 2748 C C . VAL B 1 158 ? -18.188 -14.68 -1.494 1 98.12 158 VAL B C 1
ATOM 2750 O O . VAL B 1 158 ? -17.812 -13.633 -0.955 1 98.12 158 VAL B O 1
ATOM 2753 N N . ALA B 1 159 ? -19 -15.484 -0.881 1 97.75 159 ALA B N 1
ATOM 2754 C CA . ALA B 1 159 ? -19.641 -15.203 0.4 1 97.75 159 ALA B CA 1
ATOM 2755 C C . ALA B 1 159 ? -18.609 -15.133 1.524 1 97.75 159 ALA B C 1
ATOM 2757 O O . ALA B 1 159 ? -18.859 -14.5 2.555 1 97.75 159 ALA B O 1
ATOM 2758 N N . ASP B 1 160 ? -17.453 -15.766 1.333 1 98.56 160 ASP B N 1
ATOM 2759 C CA . ASP B 1 160 ? -16.438 -15.852 2.377 1 98.56 160 ASP B CA 1
ATOM 2760 C C . ASP B 1 160 ? -15.281 -14.898 2.102 1 98.56 160 ASP B C 1
ATOM 2762 O O . ASP B 1 160 ? -14.359 -14.781 2.91 1 98.56 160 ASP B O 1
ATOM 2766 N N . ALA B 1 161 ? -15.312 -14.156 1.024 1 98.62 161 ALA B N 1
ATOM 2767 C CA . ALA B 1 161 ? -14.148 -13.453 0.488 1 98.62 161 ALA B CA 1
ATOM 2768 C C . ALA B 1 161 ? -13.672 -12.359 1.445 1 98.62 161 ALA B C 1
ATOM 2770 O O . ALA B 1 161 ? -12.477 -12.211 1.679 1 98.62 161 ALA B O 1
ATOM 2771 N N . ILE B 1 162 ? -14.594 -11.609 1.984 1 98.75 162 ILE B N 1
ATOM 2772 C CA . ILE B 1 162 ? -14.219 -10.508 2.867 1 98.75 162 ILE B CA 1
ATOM 2773 C C . ILE B 1 162 ? -13.578 -11.062 4.137 1 98.75 162 ILE B C 1
ATOM 2775 O O . ILE B 1 162 ? -12.523 -10.578 4.566 1 98.75 162 ILE B O 1
ATOM 2779 N N . GLU B 1 163 ? -14.219 -12.062 4.727 1 98.62 163 GLU B N 1
ATOM 2780 C CA . GLU B 1 163 ? -13.68 -12.688 5.934 1 98.62 163 GLU B CA 1
ATOM 2781 C C . GLU B 1 163 ? -12.289 -13.266 5.688 1 98.62 163 GLU B C 1
ATOM 2783 O O . GLU B 1 163 ? -11.375 -13.062 6.488 1 98.62 163 GLU B O 1
ATOM 2788 N N . VAL B 1 164 ? -12.125 -13.945 4.621 1 98.75 164 VAL B N 1
ATOM 2789 C CA . VAL B 1 164 ? -10.859 -14.57 4.273 1 98.75 164 VAL B CA 1
ATOM 2790 C C . VAL B 1 164 ? -9.789 -13.5 4.059 1 98.75 164 VAL B C 1
ATOM 2792 O O . VAL B 1 164 ? -8.68 -13.609 4.578 1 98.75 164 VAL B O 1
ATOM 2795 N N . ALA B 1 165 ? -10.117 -12.445 3.316 1 98.81 165 ALA B N 1
ATOM 2796 C CA . ALA B 1 165 ? -9.164 -11.391 2.994 1 98.81 165 ALA B CA 1
ATOM 2797 C C . ALA B 1 165 ? -8.711 -10.656 4.254 1 98.81 165 ALA B C 1
ATOM 2799 O O . ALA B 1 165 ? -7.551 -10.25 4.359 1 98.81 165 ALA B O 1
ATOM 2800 N N . ARG B 1 166 ? -9.625 -10.477 5.223 1 98.62 166 ARG B N 1
ATOM 2801 C CA . ARG B 1 166 ? -9.336 -9.641 6.379 1 98.62 166 ARG B CA 1
ATOM 2802 C C . ARG B 1 166 ? -8.711 -10.461 7.508 1 98.62 166 ARG B C 1
ATOM 2804 O O . ARG B 1 166 ? -8.188 -9.898 8.469 1 98.62 166 ARG B O 1
ATOM 2811 N N . ALA B 1 167 ? -8.797 -11.781 7.293 1 97.56 167 ALA B N 1
ATOM 2812 C CA . ALA B 1 167 ? -8.164 -12.633 8.297 1 97.56 167 ALA B CA 1
ATOM 2813 C C . ALA B 1 167 ? -6.648 -12.633 8.141 1 97.56 167 ALA B C 1
ATOM 2815 O O . ALA B 1 167 ? -6.129 -12.688 7.023 1 97.56 167 ALA B O 1
ATOM 2816 N N . GLY B 1 168 ? -5.852 -12.469 9.305 1 91.94 168 GLY B N 1
ATOM 2817 C CA . GLY B 1 168 ? -4.398 -12.445 9.258 1 91.94 168 GLY B CA 1
ATOM 2818 C C . GLY B 1 168 ? -3.781 -13.82 9.125 1 91.94 168 GLY B C 1
ATOM 2819 O O . GLY B 1 168 ? -4.398 -14.82 9.5 1 91.94 168 GLY B O 1
ATOM 2820 N N . PRO B 1 169 ? -2.621 -13.93 8.531 1 97.25 169 PRO B N 1
ATOM 2821 C CA . PRO B 1 169 ? -1.809 -12.844 7.973 1 97.25 169 PRO B CA 1
ATOM 2822 C C . PRO B 1 169 ? -2.352 -12.328 6.645 1 97.25 169 PRO B C 1
ATOM 2824 O O . PRO B 1 169 ? -2.842 -13.109 5.824 1 97.25 169 PRO B O 1
ATOM 2827 N N . THR B 1 170 ? -2.412 -10.953 6.414 1 98.44 170 THR B N 1
ATOM 2828 C CA . THR B 1 170 ? -2.961 -10.398 5.18 1 98.44 170 THR B CA 1
ATOM 2829 C C . THR B 1 170 ? -2.182 -9.156 4.75 1 98.44 170 THR B C 1
ATOM 2831 O O . THR B 1 170 ? -1.228 -8.758 5.418 1 98.44 170 THR B O 1
ATOM 2834 N N . ASN B 1 171 ? -2.52 -8.68 3.566 1 98.88 171 ASN B N 1
ATOM 2835 C CA . ASN B 1 171 ? -1.812 -7.543 2.99 1 98.88 171 ASN B CA 1
ATOM 2836 C C . ASN B 1 171 ? -2.777 -6.535 2.371 1 98.88 171 ASN B C 1
ATOM 2838 O O . ASN B 1 171 ? -3.949 -6.848 2.152 1 98.88 171 ASN B O 1
ATOM 2842 N N . ASP B 1 172 ? -2.264 -5.383 2.143 1 98.94 172 ASP B N 1
ATOM 2843 C CA . ASP B 1 172 ? -3.062 -4.246 1.699 1 98.94 172 ASP B CA 1
ATOM 2844 C C . ASP B 1 172 ? -3.73 -4.535 0.356 1 98.94 172 ASP B C 1
ATOM 2846 O O . ASP B 1 172 ? -4.926 -4.293 0.186 1 98.94 172 ASP B O 1
ATOM 2850 N N . ALA B 1 173 ? -3.008 -5.094 -0.606 1 98.94 173 ALA B N 1
ATOM 2851 C CA . ALA B 1 173 ? -3.523 -5.309 -1.955 1 98.94 173 ALA B CA 1
ATOM 2852 C C . ALA B 1 173 ? -4.723 -6.25 -1.938 1 98.94 173 ALA B C 1
ATOM 2854 O O . ALA B 1 173 ? -5.73 -5.992 -2.602 1 98.94 173 ALA B O 1
ATOM 2855 N N . THR B 1 174 ? -4.648 -7.324 -1.184 1 98.94 174 THR B N 1
ATOM 2856 C CA . THR B 1 174 ? -5.715 -8.312 -1.116 1 98.94 174 THR B CA 1
ATOM 2857 C C . THR B 1 174 ? -6.957 -7.727 -0.45 1 98.94 174 THR B C 1
ATOM 2859 O O . THR B 1 174 ? -8.062 -7.82 -0.991 1 98.94 174 THR B O 1
ATOM 2862 N N . VAL B 1 175 ? -6.77 -7.094 0.682 1 98.94 175 VAL B N 1
ATOM 2863 C CA . VAL B 1 175 ? -7.898 -6.52 1.409 1 98.94 175 VAL B CA 1
ATOM 2864 C C . VAL B 1 175 ? -8.562 -5.438 0.56 1 98.94 175 VAL B C 1
ATOM 2866 O O . VAL B 1 175 ? -9.789 -5.414 0.425 1 98.94 175 VAL B O 1
ATOM 2869 N N . GLU B 1 176 ? -7.789 -4.605 -0.031 1 98.94 176 GLU B N 1
ATOM 2870 C CA . GLU B 1 176 ? -8.312 -3.502 -0.834 1 98.94 176 GLU B CA 1
ATOM 2871 C C . GLU B 1 176 ? -9.062 -4.02 -2.055 1 98.94 176 GLU B C 1
ATOM 2873 O O . GLU B 1 176 ? -10.148 -3.527 -2.377 1 98.94 176 GLU B O 1
ATOM 2878 N N . GLY B 1 177 ? -8.477 -4.984 -2.766 1 98.94 177 GLY B N 1
ATOM 2879 C CA . GLY B 1 177 ? -9.156 -5.559 -3.918 1 98.94 177 GLY B CA 1
ATOM 2880 C C . GLY B 1 177 ? -10.508 -6.145 -3.58 1 98.94 177 GLY B C 1
ATOM 2881 O O . GLY B 1 177 ? -11.492 -5.91 -4.289 1 98.94 177 GLY B O 1
ATOM 2882 N N . ILE B 1 178 ? -10.562 -6.895 -2.52 1 98.94 178 ILE B N 1
ATOM 2883 C CA . ILE B 1 178 ? -11.805 -7.551 -2.127 1 98.94 178 ILE B CA 1
ATOM 2884 C C . ILE B 1 178 ? -12.828 -6.508 -1.697 1 98.94 178 ILE B C 1
ATOM 2886 O O . ILE B 1 178 ? -14.016 -6.617 -2.025 1 98.94 178 ILE B O 1
ATOM 2890 N N . LEU B 1 179 ? -12.406 -5.488 -0.998 1 98.94 179 LEU B N 1
ATOM 2891 C CA . LEU B 1 179 ? -13.32 -4.434 -0.58 1 98.94 179 LEU B CA 1
ATOM 2892 C C . LEU B 1 179 ? -13.836 -3.656 -1.785 1 98.94 179 LEU B C 1
ATOM 2894 O O . LEU B 1 179 ? -14.992 -3.225 -1.8 1 98.94 179 LEU B O 1
ATOM 2898 N N . LEU B 1 180 ? -12.992 -3.412 -2.768 1 98.88 180 LEU B N 1
ATOM 2899 C CA . LEU B 1 180 ? -13.438 -2.777 -4 1 98.88 180 LEU B CA 1
ATOM 2900 C C . LEU B 1 180 ? -14.523 -3.611 -4.676 1 98.88 180 LEU B C 1
ATOM 2902 O O . LEU B 1 180 ? -15.539 -3.074 -5.117 1 98.88 180 LEU B O 1
ATOM 2906 N N . ALA B 1 181 ? -14.25 -4.91 -4.785 1 98.56 181 ALA B N 1
ATOM 2907 C CA . ALA B 1 181 ? -15.25 -5.797 -5.375 1 98.56 181 ALA B CA 1
ATOM 2908 C C . ALA B 1 181 ? -16.562 -5.719 -4.617 1 98.56 181 ALA B C 1
ATOM 2910 O O . ALA B 1 181 ? -17.641 -5.707 -5.227 1 98.56 181 ALA B O 1
ATOM 2911 N N . SER B 1 182 ? -16.484 -5.715 -3.301 1 98.06 182 SER B N 1
ATOM 2912 C CA . SER B 1 182 ? -17.672 -5.59 -2.482 1 98.06 182 SER B CA 1
ATOM 2913 C C . SER B 1 182 ? -18.422 -4.289 -2.777 1 98.06 182 SER B C 1
ATOM 2915 O O . SER B 1 182 ? -19.641 -4.285 -2.934 1 98.06 182 SER B O 1
ATOM 2917 N N . GLU B 1 183 ? -17.672 -3.203 -2.838 1 97.62 183 GLU B N 1
ATOM 2918 C CA . GLU B 1 183 ? -18.266 -1.896 -3.119 1 97.62 183 GLU B CA 1
ATOM 2919 C C . GLU B 1 183 ? -18.953 -1.886 -4.477 1 97.62 183 GLU B C 1
ATOM 2921 O O . GLU B 1 183 ? -19.969 -1.198 -4.656 1 97.62 183 GLU B O 1
ATOM 2926 N N . GLU B 1 184 ? -18.469 -2.682 -5.41 1 96.88 184 GLU B N 1
ATOM 2927 C CA . GLU B 1 184 ? -19.047 -2.773 -6.746 1 96.88 184 GLU B CA 1
ATOM 2928 C C . GLU B 1 184 ? -20.266 -3.699 -6.762 1 96.88 184 GLU B C 1
ATOM 2930 O O . GLU B 1 184 ? -20.859 -3.934 -7.812 1 96.88 184 GLU B O 1
ATOM 2935 N N . GLY B 1 185 ? -20.609 -4.305 -5.641 1 95.81 185 GLY B N 1
ATOM 2936 C CA . GLY B 1 185 ? -21.766 -5.191 -5.543 1 95.81 185 GLY B CA 1
ATOM 2937 C C . GLY B 1 185 ? -21.5 -6.566 -6.125 1 95.81 185 GLY B C 1
ATOM 2938 O O . GLY B 1 185 ? -22.438 -7.246 -6.559 1 95.81 185 GLY B O 1
ATOM 2939 N N . LEU B 1 186 ? -20.219 -6.934 -6.164 1 94.81 186 LEU B N 1
ATOM 2940 C CA . LEU B 1 186 ? -19.844 -8.164 -6.852 1 94.81 186 LEU B CA 1
ATOM 2941 C C . LEU B 1 186 ? -19.734 -9.32 -5.867 1 94.81 186 LEU B C 1
ATOM 2943 O O . LEU B 1 186 ? -19.516 -10.469 -6.273 1 94.81 186 LEU B O 1
ATOM 2947 N N . LEU B 1 187 ? -19.797 -8.984 -4.586 1 93.06 187 LEU B N 1
ATOM 2948 C CA . LEU B 1 187 ? -19.703 -10.016 -3.557 1 93.06 187 LEU B CA 1
ATOM 2949 C C . LEU B 1 187 ? -21.062 -10.227 -2.885 1 93.06 187 LEU B C 1
ATOM 2951 O O . LEU B 1 187 ? -21.891 -9.32 -2.863 1 93.06 187 LEU B O 1
#

InterPro domains:
  IPR000086 NUDIX hydrolase domain [PF00293] (54-167)
  IPR000086 NUDIX hydrolase domain [PS51462] (49-180)
  IPR015797 NUDIX hydrolase-like domain superfamily [SSF55811] (16-174)

Foldseek 3Di:
DPPLQFAFDDDDDDPWDWPDWDFDADDPFKTKTWTFTQDPVRDTDTQIAIEGGEKEFEFEDDPQWTKWKWFADPVVGDIATATFMDTAGPPGDNQRRRQVRCCQAAQKGFPDKDWLDKDAPPVSHYRYIYIYMYGYPIDGHDHHYDPPDDIDMDIGGLVCQQVRQPDPPHDDSRNVNNVSCVVVVND/DPPLQFAFDDDDDDPWDWPDWDFDADDPFKTKTWTFTQDPVRDTDTQIAIEGGEKEFEFEDDPQWTKWKWFADPVVGDIATATFMDTAGPPGDNQRRRQVRCCQAAQKGFPDKDWLDKDAPPVSHYRYIYIYMYGYPIDGHDHHYDPPDDIDMDIGGLVCQQVRQPDPPHDDSRNVNNVSCVVVVND

pLDDT: mean 96.86, std 6.2, range [40.84, 99.0]

Secondary structure (DSSP, 8-state):
--TTSB--PPPPPPSS-EEEEEEEEE-SSEEEEEEEEE-TTS-EEEEEEEEE--EEEEEEEETTEEEEEEEEETTTTEEEEE--EEEPBTT--HHHHHHHHHHHHHSEEEEEEEEEEEEESSTTTEE-EEEEEEEEEEEE------TT--EEEEEEEGGGHHHHHHSSS-BHHHHHHHHHHHHTT--/--TTSB--PPPPPPSS-EEEEEEEEE-SSEEEEEEEEE-TTS-EEEEEEEEE--EEEEEEEETTEEEEEEEEETTTTEEEEE--EEEPBTT--HHHHHHHHHHHHHSEEEEEEEEEEEEESSTTTEE-EEEEEEEEEEEE------TT--EEEEEEEGGGHHHHHHSSS-BHHHHHHHHHHHHTT--

Nearest PDB structures (foldseek):
  5c7q-assembly1_B  TM=9.210E-01  e=8.943E-17  Bdellovibrio bacteriovorus HD100
  1vhz-assembly1_B  TM=8.792E-01  e=7.097E-17  Escherichia coli
  5c8l-assembly1_B  TM=9.174E-01  e=4.783E-16  Bdellovibrio bacteriovorus HD100
  8wv3-assembly1_A  TM=8.971E-01  e=1.610E-15  Bacillus methanolicus
  8wv3-assembly1_G  TM=8.768E-01  e=2.609E-13  Bacillus methanolicus

Radius of gyration: 20.12 Å; Cα contacts (8 Å, |Δi|>4): 923; chains: 2; bounding box: 45×53×46 Å

Sequence (374 aa):
MNEDGRRYESLSAPEWPIRESIAEYETGWYTGGYDRVEQPDGSIKKYYWAELATAVVIIAIADDSIIFVEQYRPTIRETHLELPAGVVETNESFTSAGKRELREETGFEANNLLLLQDLWCSTGMLRHRRGFVLATDLRPVEQTLDDNEFLSVHSVPVADAIEVARAGPTNDATVEGILLASEEGLLMNEDGRRYESLSAPEWPIRESIAEYETGWYTGGYDRVEQPDGSIKKYYWAELATAVVIIAIADDSIIFVEQYRPTIRETHLELPAGVVETNESFTSAGKRELREETGFEANNLLLLQDLWCSTGMLRHRRGFVLATDLRPVEQTLDDNEFLSVHSVPVADAIEVARAGPTNDATVEGILLASEEGLL